Protein AF-A0A3A9YVI1-F1 (afdb_monomer_lite)

Secondary structure (DSSP, 8-state):
---------------------------------------------------GGGS------------------------------------TT---EEEES-TT-GGGS-EEEEETTEEEEES-TTTS--EEEEEEEETTEEEE---B--SSS-----EEEEEE-TTS-EEEEETTS-EEEEEE--

Organism: NCBI:txid1141874

pLDDT: mean 74.42, std 20.98, range [40.91, 98.62]

Radius of gyration: 29.24 Å; chains: 1; bounding box: 75×56×91 Å

Structure (mmCIF, N/CA/C/O backbone):
data_AF-A0A3A9YVI1-F1
#
_entry.id   AF-A0A3A9YVI1-F1
#
loop_
_atom_site.group_PDB
_atom_site.id
_atom_site.type_symbol
_atom_site.label_atom_id
_atom_site.label_alt_id
_atom_site.label_comp_id
_atom_site.label_asym_id
_atom_site.label_entity_id
_atom_site.label_seq_id
_atom_site.pdbx_PDB_ins_code
_atom_site.Cartn_x
_atom_site.Cartn_y
_atom_site.Cartn_z
_atom_site.occupancy
_atom_site.B_iso_or_equiv
_atom_site.auth_seq_id
_atom_site.auth_comp_id
_atom_site.auth_asym_id
_atom_site.auth_atom_id
_atom_site.pdbx_PDB_model_num
ATOM 1 N N . MET A 1 1 ? -9.738 12.266 45.947 1.00 45.84 1 MET A N 1
ATOM 2 C CA . MET A 1 1 ? -9.262 10.958 45.451 1.00 45.84 1 MET A CA 1
ATOM 3 C C . MET A 1 1 ? -8.414 11.238 44.223 1.00 45.84 1 MET A C 1
ATOM 5 O O . MET A 1 1 ? -8.951 11.732 43.244 1.00 45.84 1 MET A O 1
ATOM 9 N N . ARG A 1 2 ? -7.088 11.099 44.319 1.00 40.94 2 ARG A N 1
ATOM 10 C CA . ARG A 1 2 ? -6.174 11.340 43.192 1.00 40.94 2 ARG A CA 1
ATOM 11 C C . ARG A 1 2 ? -6.002 10.009 42.465 1.00 40.94 2 ARG A C 1
ATOM 13 O O . ARG A 1 2 ? -5.521 9.064 43.080 1.00 40.94 2 ARG A O 1
ATOM 20 N N . SER A 1 3 ? -6.477 9.928 41.225 1.00 47.78 3 SER A N 1
ATOM 21 C CA . SER A 1 3 ? -6.366 8.722 40.403 1.00 47.78 3 SER A CA 1
ATOM 22 C C . SER A 1 3 ? -5.039 8.763 39.653 1.00 47.78 3 SER A C 1
ATOM 24 O O . SER A 1 3 ? -4.796 9.685 38.879 1.00 47.78 3 SER A O 1
ATOM 26 N N . SER A 1 4 ? -4.164 7.804 39.937 1.00 57.44 4 SER A N 1
ATOM 27 C CA . SER A 1 4 ? -2.865 7.667 39.282 1.00 57.44 4 SER A CA 1
ATOM 28 C C . SER A 1 4 ? -2.998 6.659 38.146 1.00 57.44 4 SER A C 1
ATOM 30 O O . SER A 1 4 ? -3.102 5.460 38.399 1.00 57.44 4 SER A O 1
ATOM 32 N N . ILE A 1 5 ? -2.996 7.138 36.902 1.00 63.91 5 ILE A N 1
ATOM 33 C CA . ILE A 1 5 ? -2.966 6.288 35.708 1.00 63.91 5 ILE A CA 1
ATOM 34 C C . ILE A 1 5 ? -1.510 5.876 35.479 1.00 63.91 5 ILE A C 1
ATOM 36 O O . ILE A 1 5 ? -0.644 6.721 35.257 1.00 63.91 5 ILE A O 1
ATOM 40 N N . ARG A 1 6 ? -1.224 4.576 35.577 1.00 62.75 6 ARG A N 1
ATOM 41 C CA . ARG A 1 6 ? 0.069 4.007 35.183 1.00 62.75 6 ARG A CA 1
ATOM 42 C C . ARG A 1 6 ? -0.020 3.623 33.708 1.00 62.75 6 ARG A C 1
ATOM 44 O O . ARG A 1 6 ? -0.637 2.614 33.389 1.00 62.75 6 ARG A O 1
ATOM 51 N N . LEU A 1 7 ? 0.585 4.424 32.831 1.00 61.34 7 LEU A N 1
ATOM 52 C CA . LEU A 1 7 ? 0.904 3.984 31.474 1.00 61.34 7 LEU A CA 1
ATOM 53 C C . LEU A 1 7 ? 2.022 2.941 31.570 1.00 61.34 7 LEU A C 1
ATOM 55 O O . LEU A 1 7 ? 3.145 3.264 31.955 1.00 61.34 7 LEU A O 1
ATOM 59 N N . ALA A 1 8 ? 1.707 1.691 31.245 1.00 61.22 8 ALA A N 1
ATOM 60 C CA . ALA A 1 8 ? 2.708 0.682 30.943 1.00 61.22 8 ALA A CA 1
ATOM 61 C C . ALA A 1 8 ? 2.974 0.748 29.434 1.00 61.22 8 ALA A C 1
ATOM 63 O O . ALA A 1 8 ? 2.137 0.317 28.647 1.00 61.22 8 ALA A O 1
ATOM 64 N N . LEU A 1 9 ? 4.105 1.332 29.034 1.00 55.22 9 LEU A N 1
ATOM 65 C CA . LEU A 1 9 ? 4.592 1.193 27.664 1.00 55.22 9 LEU A CA 1
ATOM 66 C C . LEU A 1 9 ? 5.137 -0.233 27.473 1.00 55.22 9 LEU A C 1
ATOM 68 O O . LEU A 1 9 ? 5.970 -0.658 28.281 1.00 55.22 9 LEU A O 1
ATOM 72 N N . PRO A 1 10 ? 4.740 -0.966 26.421 1.00 58.03 10 PRO A N 1
ATOM 73 C CA . PRO A 1 10 ? 5.469 -2.150 26.001 1.00 58.03 10 PRO A CA 1
ATOM 74 C C . PRO A 1 10 ? 6.773 -1.710 25.323 1.00 58.03 10 PRO A C 1
ATOM 76 O O . PRO A 1 10 ? 6.773 -1.115 24.251 1.00 58.03 10 PRO A O 1
ATOM 79 N N . ILE A 1 11 ? 7.901 -1.994 25.971 1.00 57.31 11 ILE A N 1
ATOM 80 C CA . ILE A 1 11 ? 9.222 -1.905 25.348 1.00 57.31 11 ILE A CA 1
ATOM 81 C C . ILE A 1 11 ? 9.391 -3.182 24.522 1.00 57.31 11 ILE A C 1
ATOM 83 O O . ILE A 1 11 ? 9.680 -4.241 25.079 1.00 57.31 11 ILE A O 1
ATOM 87 N N . VAL A 1 12 ? 9.191 -3.101 23.208 1.00 58.56 12 VAL A N 1
ATOM 88 C CA . VAL A 1 12 ? 9.613 -4.163 22.287 1.00 58.56 12 VAL A CA 1
ATOM 89 C C . VAL A 1 12 ? 11.061 -3.876 21.912 1.00 58.56 12 VAL A C 1
ATOM 91 O O . VAL A 1 12 ? 11.354 -2.975 21.135 1.00 58.56 12 VAL A O 1
ATOM 94 N N . ALA A 1 13 ? 11.980 -4.611 22.533 1.00 51.31 13 ALA A N 1
ATOM 95 C CA . ALA A 1 13 ? 13.385 -4.623 22.156 1.00 51.31 13 ALA A CA 1
ATOM 96 C C . ALA A 1 13 ? 13.616 -5.780 21.178 1.00 51.31 13 ALA A C 1
ATOM 98 O O . ALA A 1 13 ? 13.734 -6.934 21.592 1.00 51.31 13 ALA A O 1
ATOM 99 N N . THR A 1 14 ? 13.683 -5.483 19.884 1.00 54.38 14 THR A N 1
ATOM 100 C CA . THR A 1 14 ? 14.111 -6.438 18.856 1.00 54.38 14 THR A CA 1
ATOM 101 C C . THR A 1 14 ? 15.635 -6.395 18.756 1.00 54.38 14 THR A C 1
ATOM 103 O O . THR A 1 14 ? 16.224 -5.512 18.141 1.00 54.38 14 THR A O 1
ATOM 106 N N . MET A 1 15 ? 16.294 -7.347 19.417 1.00 50.12 15 MET A N 1
ATOM 107 C CA . MET A 1 15 ? 17.720 -7.621 19.236 1.00 50.12 15 MET A CA 1
ATOM 108 C C . MET A 1 15 ? 17.896 -8.423 17.942 1.00 50.12 15 MET A C 1
ATOM 110 O O . MET A 1 15 ? 17.706 -9.637 17.937 1.00 50.12 15 MET A O 1
ATOM 114 N N . ALA A 1 16 ? 18.264 -7.761 16.847 1.00 51.31 16 ALA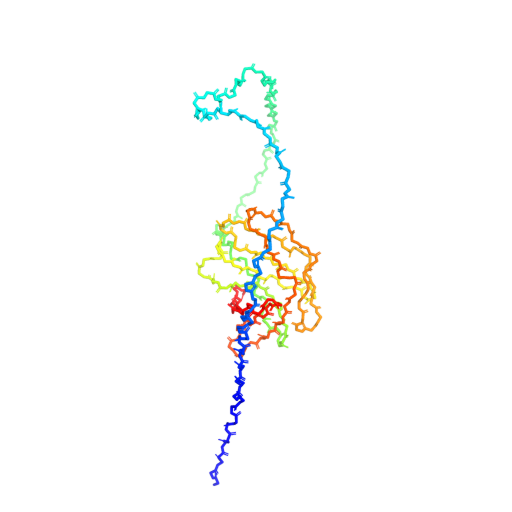 A N 1
ATOM 115 C CA . ALA A 1 16 ? 18.776 -8.444 15.664 1.00 51.31 16 ALA A CA 1
ATOM 116 C C . ALA A 1 16 ? 20.246 -8.825 15.911 1.00 51.31 16 ALA A C 1
ATOM 118 O O . ALA A 1 16 ? 21.169 -8.050 15.665 1.00 51.31 16 ALA A O 1
ATOM 119 N N . THR A 1 17 ? 20.477 -10.020 16.452 1.00 55.72 17 THR A N 1
ATOM 120 C CA . THR A 1 17 ? 21.798 -10.659 16.441 1.00 55.72 17 THR A CA 1
ATOM 121 C C . THR A 1 17 ? 22.151 -11.048 15.007 1.00 55.72 17 THR A C 1
ATOM 123 O O . THR A 1 17 ? 21.754 -12.111 14.534 1.00 55.72 17 THR A O 1
ATOM 126 N N . PHE A 1 18 ? 22.924 -10.206 14.322 1.00 53.69 18 PHE A N 1
ATOM 127 C CA . PHE A 1 18 ? 23.686 -10.631 13.151 1.00 53.69 18 PHE A CA 1
ATOM 128 C C . PHE A 1 18 ? 24.799 -11.567 13.623 1.00 53.69 18 PHE A C 1
ATOM 130 O O . PHE A 1 18 ? 25.832 -11.138 14.140 1.00 53.69 18 PHE A O 1
ATOM 137 N N . ALA A 1 19 ? 24.570 -12.869 13.479 1.00 55.28 19 ALA A N 1
ATOM 138 C CA . ALA A 1 19 ? 25.634 -13.850 13.553 1.00 55.28 19 ALA A CA 1
ATOM 139 C C . ALA A 1 19 ? 26.521 -13.677 12.309 1.00 55.28 19 ALA A C 1
ATOM 141 O O . ALA A 1 19 ? 26.170 -14.132 11.223 1.00 55.28 19 ALA A O 1
ATOM 142 N N . LEU A 1 20 ? 27.672 -13.012 12.467 1.00 50.31 20 LEU A N 1
ATOM 143 C CA . LEU A 1 20 ? 28.788 -13.178 11.540 1.00 50.31 20 LEU A CA 1
ATOM 144 C C . LEU A 1 20 ? 29.254 -14.637 11.626 1.00 50.31 20 LEU A C 1
ATOM 146 O O . LEU A 1 20 ? 30.057 -14.997 12.488 1.00 50.31 20 LEU A O 1
ATOM 150 N N . ALA A 1 21 ? 28.744 -15.478 10.730 1.00 56.62 21 ALA A N 1
ATOM 151 C CA . ALA A 1 21 ? 29.382 -16.739 10.395 1.00 56.62 21 ALA A CA 1
ATOM 152 C C . ALA A 1 21 ? 30.630 -16.420 9.560 1.00 56.62 21 ALA A C 1
ATOM 154 O O . ALA A 1 21 ? 30.580 -16.296 8.340 1.00 56.62 21 ALA A O 1
ATOM 155 N N . GLY A 1 22 ? 31.743 -16.209 10.259 1.00 49.44 22 GLY A N 1
ATOM 156 C CA . GLY A 1 22 ? 33.071 -16.405 9.696 1.00 49.44 22 GLY A CA 1
ATOM 157 C C . GLY A 1 22 ? 33.437 -17.893 9.655 1.00 49.44 22 GLY A C 1
ATOM 158 O O . GLY A 1 22 ? 32.855 -18.692 10.394 1.00 49.44 22 GLY A O 1
ATOM 159 N N . CYS A 1 23 ? 34.463 -18.184 8.845 1.00 59.56 23 CYS A N 1
ATOM 160 C CA . CYS A 1 23 ? 35.136 -19.464 8.549 1.00 59.56 23 CYS A CA 1
ATOM 161 C C . CYS A 1 23 ? 34.618 -20.142 7.258 1.00 59.56 23 CYS A C 1
ATOM 163 O O . CYS A 1 23 ? 33.421 -20.339 7.111 1.00 59.56 23 CYS A O 1
ATOM 165 N N . ALA A 1 24 ? 35.446 -20.552 6.293 1.00 44.28 24 ALA A N 1
ATOM 166 C CA . ALA A 1 24 ? 36.881 -20.831 6.324 1.00 44.28 24 ALA A CA 1
ATOM 167 C C . ALA A 1 24 ? 37.518 -20.687 4.928 1.00 44.28 24 ALA A C 1
ATOM 169 O O . ALA A 1 24 ? 36.861 -20.935 3.918 1.00 44.28 24 ALA A O 1
ATOM 170 N N . ASP A 1 25 ? 38.805 -20.337 4.916 1.00 54.09 25 ASP A N 1
ATOM 171 C CA . ASP A 1 25 ? 39.742 -20.607 3.828 1.00 54.09 25 ASP A CA 1
ATOM 172 C C . ASP A 1 25 ? 39.691 -22.093 3.422 1.00 54.09 25 ASP A C 1
ATOM 174 O O . ASP A 1 25 ? 39.886 -22.972 4.265 1.00 54.09 25 ASP A O 1
ATOM 178 N N . ASP A 1 26 ? 39.463 -22.367 2.135 1.00 57.69 26 ASP A N 1
ATOM 179 C CA . ASP A 1 26 ? 39.747 -23.663 1.511 1.00 57.69 26 ASP A CA 1
ATOM 180 C C . ASP A 1 26 ? 40.708 -23.432 0.336 1.00 57.69 26 ASP A C 1
ATOM 182 O O . ASP A 1 26 ? 40.325 -23.046 -0.770 1.00 57.69 26 ASP A O 1
ATOM 186 N N . ASP A 1 27 ? 41.995 -23.632 0.619 1.00 63.09 27 ASP A N 1
ATOM 187 C CA . ASP A 1 27 ? 43.058 -23.775 -0.370 1.00 63.09 27 ASP A CA 1
ATOM 188 C C . ASP A 1 27 ? 42.875 -25.114 -1.107 1.00 63.09 27 ASP A C 1
ATOM 190 O O . ASP A 1 27 ? 43.451 -26.142 -0.741 1.00 63.09 27 ASP A O 1
ATOM 194 N N . GLY A 1 28 ? 42.055 -25.108 -2.159 1.00 51.25 28 GLY A N 1
ATOM 195 C CA . GLY A 1 28 ? 41.714 -26.295 -2.941 1.00 51.25 28 GLY A CA 1
ATOM 196 C C . GLY A 1 28 ? 41.992 -26.131 -4.432 1.00 51.25 28 GLY A C 1
ATOM 197 O O . GLY A 1 28 ? 41.132 -25.711 -5.201 1.00 51.25 28 GLY A O 1
ATOM 198 N N . HIS A 1 29 ? 43.193 -26.518 -4.866 1.00 56.03 29 HIS A N 1
ATOM 199 C CA . HIS A 1 29 ? 43.543 -26.737 -6.271 1.00 56.03 29 HIS A CA 1
ATOM 200 C C . HIS A 1 29 ? 42.498 -27.610 -6.996 1.00 56.03 29 HIS A C 1
ATOM 202 O O . HIS A 1 29 ? 42.407 -28.813 -6.753 1.00 56.03 29 HIS A O 1
ATOM 208 N N . GLY A 1 30 ? 41.788 -27.029 -7.965 1.00 44.25 30 GLY A N 1
ATOM 209 C CA . GLY A 1 30 ? 40.875 -27.744 -8.856 1.00 44.25 30 GLY A CA 1
ATOM 210 C C . GLY A 1 30 ? 40.966 -27.206 -10.276 1.00 44.25 30 GLY A C 1
ATOM 211 O O . GLY A 1 30 ? 40.387 -26.181 -10.608 1.00 44.25 30 GLY A O 1
ATOM 212 N N . THR A 1 31 ? 41.736 -27.896 -11.115 1.00 63.59 31 THR A N 1
ATOM 213 C CA . THR A 1 31 ? 41.848 -27.623 -12.549 1.00 63.59 31 THR A CA 1
ATOM 214 C C . THR A 1 31 ? 40.502 -27.896 -13.226 1.00 63.59 31 THR A C 1
ATOM 216 O O . THR A 1 31 ? 39.995 -29.010 -13.137 1.00 63.59 31 THR A O 1
ATOM 219 N N . PHE A 1 32 ? 39.920 -26.911 -13.909 1.00 52.47 32 PHE A N 1
ATOM 220 C CA . PHE A 1 32 ? 38.864 -27.165 -14.886 1.00 52.47 32 PHE A CA 1
ATOM 221 C C . PHE A 1 32 ? 38.962 -26.193 -16.059 1.00 52.47 32 PHE A C 1
ATOM 223 O O . PHE A 1 32 ? 38.751 -24.995 -15.925 1.00 52.47 32 PHE A O 1
ATOM 230 N N . GLY A 1 33 ? 39.260 -26.776 -17.220 1.00 45.62 33 GLY A N 1
ATOM 231 C CA . GLY A 1 33 ? 38.616 -26.404 -18.473 1.00 45.62 33 GLY A CA 1
ATOM 232 C C . GLY A 1 33 ? 39.044 -25.085 -19.090 1.00 45.62 33 GLY A C 1
ATOM 233 O O . GLY A 1 33 ? 38.343 -24.087 -19.001 1.00 45.62 33 GLY A O 1
ATOM 234 N N . ALA A 1 34 ? 40.135 -25.137 -19.849 1.00 53.69 34 ALA A N 1
ATOM 235 C CA . ALA A 1 34 ? 40.359 -24.221 -20.953 1.00 53.69 34 ALA A CA 1
ATOM 236 C C . ALA A 1 34 ? 39.130 -24.188 -21.887 1.00 53.69 34 ALA A C 1
ATOM 238 O O . ALA A 1 34 ? 38.868 -25.158 -22.598 1.00 53.69 34 ALA A O 1
ATOM 239 N N . ILE A 1 35 ? 38.422 -23.060 -21.925 1.00 52.94 35 ILE A N 1
ATOM 240 C CA . ILE A 1 35 ? 37.671 -22.634 -23.108 1.00 52.94 35 ILE A CA 1
ATOM 241 C C . ILE A 1 35 ? 3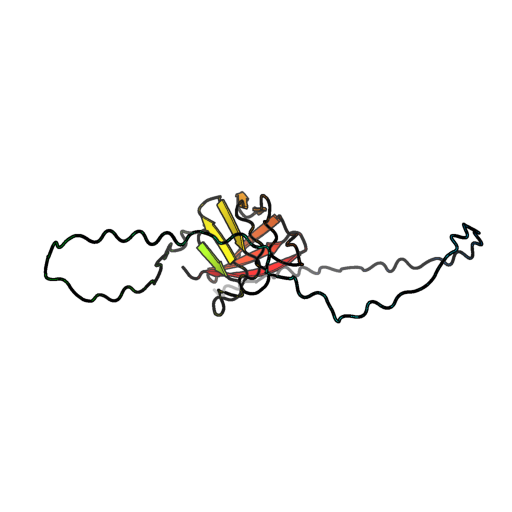8.433 -21.435 -23.656 1.00 52.94 35 ILE A C 1
ATOM 243 O O . ILE A 1 35 ? 38.376 -20.326 -23.133 1.00 52.94 35 ILE A O 1
ATOM 247 N N . GLY A 1 36 ? 39.271 -21.725 -24.646 1.00 43.78 36 GLY A N 1
ATOM 248 C CA . GLY A 1 36 ? 40.008 -20.725 -25.394 1.00 43.78 36 GLY A CA 1
ATOM 249 C C . GLY A 1 36 ? 39.146 -20.046 -26.456 1.00 43.78 36 GLY A C 1
ATOM 250 O O . GLY A 1 36 ? 38.222 -20.650 -26.991 1.00 43.78 36 GLY A O 1
ATOM 251 N N . GLY A 1 37 ? 39.571 -18.833 -26.814 1.00 40.91 37 GLY A N 1
ATOM 252 C CA . GLY A 1 37 ? 39.250 -18.153 -28.072 1.00 40.91 37 GLY A CA 1
ATOM 253 C C . GLY A 1 37 ? 37.983 -17.298 -28.007 1.00 40.91 37 GLY A C 1
ATOM 254 O O . GLY A 1 37 ? 36.931 -17.784 -27.634 1.00 40.91 37 GLY A O 1
ATOM 255 N N . GLY A 1 38 ? 37.991 -16.021 -28.369 1.00 44.22 38 GLY A N 1
ATOM 256 C CA . GLY A 1 38 ? 39.025 -15.193 -28.974 1.00 44.22 38 GLY A CA 1
ATOM 257 C C . GLY A 1 38 ? 38.493 -13.764 -29.138 1.00 44.22 38 GLY A C 1
ATOM 258 O O . GLY A 1 38 ? 37.448 -13.440 -28.583 1.00 44.22 38 GLY A O 1
ATOM 259 N N . GLY A 1 39 ? 39.265 -12.933 -29.847 1.00 43.19 39 GLY A N 1
ATOM 260 C CA . GLY A 1 39 ? 39.059 -11.494 -30.077 1.00 43.19 39 GLY A CA 1
ATOM 261 C C . GLY A 1 39 ? 37.595 -11.093 -30.272 1.00 43.19 39 GLY A C 1
ATOM 262 O O . GLY A 1 39 ? 36.830 -11.807 -30.900 1.00 43.19 39 GLY A O 1
ATOM 263 N N . GLY A 1 40 ? 37.147 -9.985 -29.700 1.00 52.31 40 GLY A N 1
ATOM 264 C CA . GLY A 1 40 ? 37.743 -8.679 -29.920 1.00 52.31 40 GLY A CA 1
ATOM 265 C C . GLY A 1 40 ? 36.923 -7.993 -30.998 1.00 52.31 40 GLY A C 1
ATOM 266 O O . GLY A 1 40 ? 37.215 -8.179 -32.166 1.00 52.31 40 GLY A O 1
ATOM 267 N N . GLU A 1 41 ? 35.932 -7.215 -30.582 1.00 46.44 41 GLU A N 1
ATOM 268 C CA . GLU A 1 41 ? 35.344 -6.132 -31.364 1.00 46.44 41 GLU A CA 1
ATOM 269 C C . GLU A 1 41 ? 34.781 -5.121 -30.362 1.00 46.44 41 GLU A C 1
ATOM 271 O O . GLU A 1 41 ? 33.968 -5.449 -29.498 1.00 46.44 41 GLU A O 1
ATOM 276 N N . ALA A 1 42 ? 35.319 -3.903 -30.407 1.00 51.78 42 ALA A N 1
ATOM 277 C CA . ALA A 1 42 ? 34.734 -2.766 -29.723 1.00 51.78 42 ALA A CA 1
ATOM 278 C C . ALA A 1 42 ? 33.457 -2.400 -30.484 1.00 51.78 42 ALA A C 1
ATOM 280 O O . ALA A 1 42 ? 33.512 -2.181 -31.692 1.00 51.78 42 ALA A O 1
ATOM 281 N N . ILE A 1 43 ? 32.322 -2.366 -29.791 1.00 54.81 43 ILE A N 1
ATOM 282 C CA . ILE A 1 43 ? 31.067 -1.883 -30.363 1.00 54.81 43 ILE A CA 1
ATOM 283 C C . ILE A 1 43 ? 31.221 -0.371 -30.559 1.00 54.81 43 ILE A C 1
ATOM 285 O O . ILE A 1 43 ? 31.330 0.378 -29.588 1.00 54.81 43 ILE A O 1
ATOM 289 N N . ASP A 1 44 ? 31.298 0.045 -31.821 1.00 62.28 44 ASP A N 1
ATOM 290 C CA . ASP A 1 44 ? 31.245 1.436 -32.264 1.00 62.28 44 ASP A CA 1
ATOM 291 C C . ASP A 1 44 ? 29.790 1.939 -32.133 1.00 62.28 44 ASP A C 1
ATOM 293 O O . ASP A 1 44 ? 28.902 1.384 -32.785 1.00 62.28 44 ASP A O 1
ATOM 297 N N . PRO A 1 45 ? 29.485 2.926 -31.271 1.00 53.66 45 PRO A N 1
ATOM 298 C CA . PRO A 1 45 ? 28.112 3.334 -30.958 1.00 53.66 45 PRO A CA 1
ATOM 299 C C . PRO A 1 45 ? 27.506 4.288 -32.007 1.00 53.66 45 PRO A C 1
ATOM 301 O O . PRO A 1 45 ? 26.798 5.229 -31.655 1.00 53.66 45 PRO A O 1
ATOM 304 N N . GLY A 1 46 ? 27.798 4.086 -33.293 1.00 57.06 46 GLY A N 1
ATOM 305 C CA . GLY A 1 46 ? 27.682 5.155 -34.280 1.00 57.06 46 GLY A CA 1
ATOM 306 C C . GLY A 1 46 ? 27.043 4.831 -35.622 1.00 57.06 46 GLY A C 1
ATOM 307 O O . GLY A 1 46 ? 27.426 5.521 -36.553 1.00 57.06 46 GLY A O 1
ATOM 308 N N . ASP A 1 47 ? 26.132 3.854 -35.784 1.00 53.75 47 ASP A N 1
ATOM 309 C CA . ASP A 1 47 ? 25.395 3.761 -37.069 1.00 53.75 47 ASP A CA 1
ATOM 310 C C . ASP A 1 47 ? 24.145 2.852 -37.118 1.00 53.75 47 ASP A C 1
ATOM 312 O O . ASP A 1 47 ? 23.953 2.092 -38.066 1.00 53.75 47 ASP A O 1
ATOM 316 N N . TYR A 1 48 ? 23.254 2.899 -36.121 1.00 54.53 48 TYR A N 1
ATOM 317 C CA . TYR A 1 48 ? 21.921 2.295 -36.287 1.00 54.53 48 TYR A CA 1
ATOM 318 C C . TYR A 1 48 ? 20.842 3.372 -36.259 1.00 54.53 48 TYR A C 1
ATOM 320 O O . TYR A 1 48 ? 20.170 3.591 -35.254 1.00 54.53 48 TYR A O 1
ATOM 328 N N . VAL A 1 49 ? 20.709 4.074 -37.383 1.00 66.62 49 VAL A N 1
ATOM 329 C CA . VAL A 1 49 ? 19.486 4.799 -37.731 1.00 66.62 49 VAL A CA 1
ATOM 330 C C . VAL A 1 49 ? 18.613 3.791 -38.481 1.00 66.62 49 VAL A C 1
ATOM 332 O O . VAL A 1 49 ? 19.004 3.375 -39.573 1.00 66.62 49 VAL A O 1
ATOM 335 N N . PRO A 1 50 ? 17.483 3.331 -37.918 1.00 63.19 50 PRO A N 1
ATOM 336 C CA . PRO A 1 50 ? 16.526 2.547 -38.682 1.00 63.19 50 PRO A CA 1
ATOM 337 C C . PRO A 1 50 ? 16.092 3.369 -39.896 1.00 63.19 50 PRO A C 1
ATOM 339 O O . PRO A 1 50 ? 15.646 4.507 -39.762 1.00 63.19 50 PRO A O 1
ATOM 342 N N . ASP A 1 51 ? 16.289 2.809 -41.083 1.00 62.59 51 ASP A N 1
ATOM 343 C CA . ASP A 1 51 ? 15.805 3.378 -42.331 1.00 62.59 51 ASP A CA 1
ATOM 344 C C . ASP A 1 51 ? 14.270 3.275 -42.340 1.00 62.59 51 ASP A C 1
ATOM 346 O O . ASP A 1 51 ? 13.701 2.215 -42.592 1.00 62.59 51 ASP A O 1
ATOM 350 N N . ASP A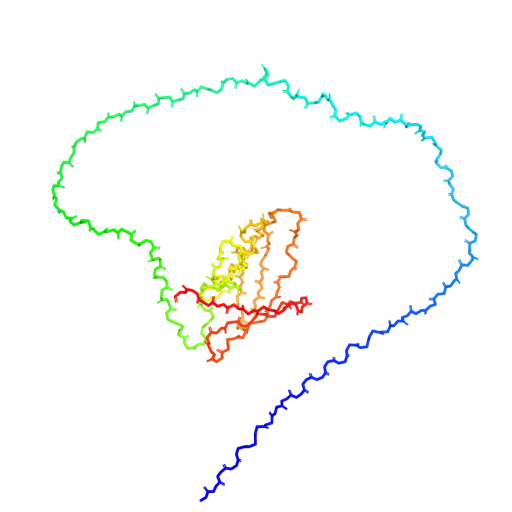 1 52 ? 13.599 4.377 -42.002 1.00 59.75 52 ASP A N 1
ATOM 351 C CA . ASP A 1 52 ? 12.133 4.511 -41.923 1.00 59.75 52 ASP A CA 1
ATOM 352 C C . ASP A 1 52 ? 11.431 4.432 -43.298 1.00 59.75 52 ASP A C 1
ATOM 354 O O . ASP A 1 52 ? 10.230 4.686 -43.419 1.00 59.75 52 ASP A O 1
ATOM 358 N N . SER A 1 53 ? 12.158 4.098 -44.367 1.00 66.06 53 SER A N 1
ATOM 359 C CA . SER A 1 53 ? 11.630 4.111 -45.733 1.00 66.06 53 SER A CA 1
ATOM 360 C C . SER A 1 53 ? 10.779 2.889 -46.117 1.00 66.06 53 SER A C 1
ATOM 362 O O . SER A 1 53 ? 10.153 2.913 -47.178 1.00 66.06 53 SER A O 1
ATOM 364 N N . ASP A 1 54 ? 10.651 1.888 -45.236 1.00 63.00 54 ASP A N 1
ATOM 365 C CA . ASP A 1 54 ? 9.859 0.667 -45.472 1.00 63.00 54 ASP A CA 1
ATOM 366 C C . ASP A 1 54 ? 8.567 0.555 -44.634 1.00 63.00 54 ASP A C 1
ATOM 368 O O . ASP A 1 54 ? 7.888 -0.478 -44.670 1.00 63.00 54 ASP A O 1
ATOM 372 N N . LEU A 1 55 ? 8.161 1.600 -43.899 1.00 69.12 55 LEU A N 1
ATOM 373 C CA . LEU A 1 55 ? 6.868 1.578 -43.208 1.00 69.12 55 LEU A CA 1
ATOM 374 C C . LEU A 1 55 ? 5.712 1.824 -44.202 1.00 69.12 55 LEU A C 1
ATOM 376 O O . LEU A 1 55 ? 5.646 2.885 -44.832 1.00 69.12 55 LEU A O 1
ATOM 380 N N . PRO A 1 56 ? 4.766 0.873 -44.361 1.00 70.75 56 PRO A N 1
ATOM 381 C CA . PRO A 1 56 ? 3.620 1.050 -45.241 1.00 70.75 56 PRO A CA 1
ATOM 382 C C . P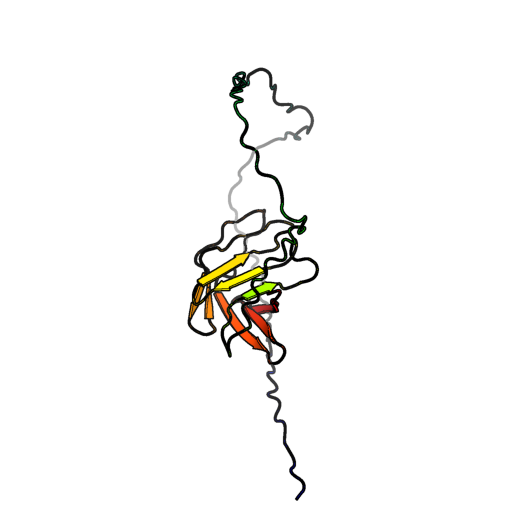RO A 1 56 ? 2.758 2.216 -44.752 1.00 70.75 56 PRO A C 1
ATOM 384 O O . PRO A 1 56 ? 2.343 2.265 -43.594 1.00 70.75 56 PRO A O 1
ATOM 387 N N . SER A 1 57 ? 2.480 3.154 -45.656 1.00 64.38 57 SER A N 1
ATOM 388 C CA . SER A 1 57 ? 1.663 4.338 -45.401 1.00 64.38 57 SER A CA 1
ATOM 389 C C . SER A 1 57 ? 0.284 3.930 -44.873 1.00 64.38 57 SER A C 1
ATOM 391 O O . SER A 1 57 ? -0.514 3.338 -45.602 1.00 64.38 57 SER A O 1
ATOM 393 N N . MET A 1 58 ? -0.003 4.235 -43.606 1.00 67.50 58 MET A N 1
ATOM 394 C CA . MET A 1 58 ? -1.346 4.054 -43.061 1.00 67.50 58 MET A CA 1
ATOM 395 C C . MET A 1 58 ? -2.297 5.070 -43.715 1.00 67.50 58 MET A C 1
ATOM 397 O O . MET A 1 58 ? -1.961 6.255 -43.779 1.00 67.50 58 MET A O 1
ATOM 401 N N . PRO A 1 59 ? -3.465 4.644 -44.228 1.00 68.12 59 PRO A N 1
ATOM 402 C CA . PRO A 1 59 ? -4.442 5.556 -44.804 1.00 68.12 59 PRO A CA 1
ATOM 403 C C . PRO A 1 59 ? -5.036 6.449 -43.709 1.00 68.12 59 PRO A C 1
ATOM 405 O O . PRO A 1 59 ? -5.582 5.961 -42.722 1.00 68.12 59 PRO A O 1
ATOM 408 N N . SER A 1 60 ? -4.921 7.762 -43.897 1.00 61.59 60 SER A N 1
ATOM 409 C CA . SER A 1 60 ? -5.610 8.775 -43.101 1.00 61.59 60 SER A CA 1
ATOM 410 C C . SER A 1 60 ? -7.115 8.664 -43.350 1.00 61.59 60 SER A C 1
ATOM 412 O O . SER A 1 60 ? -7.592 8.997 -44.435 1.00 61.59 60 SER A O 1
ATOM 414 N N . ASP A 1 61 ? -7.851 8.155 -42.366 1.00 61.56 61 ASP A N 1
ATOM 415 C CA . ASP A 1 61 ? -9.312 8.095 -42.396 1.00 61.56 61 ASP A CA 1
ATOM 416 C C . ASP A 1 61 ? -9.874 9.438 -41.906 1.00 61.56 61 ASP A C 1
ATOM 418 O O . ASP A 1 61 ? -10.152 9.645 -40.725 1.00 61.56 61 ASP A O 1
ATOM 422 N N . GLU A 1 62 ? -9.961 10.397 -42.829 1.00 64.44 62 GLU A N 1
ATOM 423 C CA . GLU A 1 62 ? -10.669 11.663 -42.633 1.00 64.44 62 GLU A CA 1
ATOM 424 C C . GLU A 1 62 ? -12.174 11.444 -42.844 1.00 64.44 62 GLU A C 1
ATOM 426 O O . GLU A 1 62 ? -12.746 11.754 -43.890 1.00 64.44 62 GLU A O 1
ATOM 431 N N . GLY A 1 63 ? -12.814 10.861 -41.831 1.00 58.44 63 GLY A N 1
ATOM 432 C CA . GLY A 1 63 ? -14.258 10.654 -41.759 1.00 58.44 63 GLY A CA 1
ATOM 433 C C . GLY A 1 63 ? -14.989 11.825 -41.105 1.00 58.44 63 GLY A C 1
ATOM 434 O O . GLY A 1 63 ? -15.497 11.699 -39.993 1.00 58.44 63 GLY A O 1
ATOM 435 N N . ASP A 1 64 ? -15.056 12.953 -41.809 1.00 66.44 64 ASP A N 1
ATOM 436 C CA . ASP A 1 64 ? -16.033 14.022 -41.578 1.00 66.44 64 ASP A CA 1
ATOM 437 C C . ASP A 1 64 ? -17.458 13.502 -41.833 1.00 66.44 64 ASP A C 1
ATOM 439 O O . ASP A 1 64 ? -17.784 13.078 -42.942 1.00 66.44 64 ASP A O 1
ATOM 443 N N . THR A 1 65 ? -18.321 13.570 -40.817 1.00 57.84 65 THR A N 1
ATOM 444 C CA . THR A 1 65 ? -19.773 13.690 -41.015 1.00 57.84 65 THR A CA 1
ATOM 445 C C . THR A 1 65 ? -20.363 14.628 -39.965 1.00 57.84 65 THR A C 1
ATOM 447 O O . THR A 1 65 ? -20.944 14.215 -38.960 1.00 57.84 65 THR A O 1
ATOM 450 N N . GLY A 1 66 ? -20.204 15.928 -40.200 1.00 65.56 66 GLY A N 1
ATOM 451 C CA . GLY A 1 66 ? -21.061 16.936 -39.581 1.00 65.56 66 GLY A CA 1
ATOM 452 C C . GLY A 1 66 ? -22.558 16.711 -39.863 1.00 65.56 66 GLY A C 1
ATOM 453 O O . GLY A 1 66 ? -22.916 16.146 -40.895 1.00 65.56 66 GLY A O 1
ATOM 454 N N . SER A 1 67 ? -23.381 17.168 -38.904 1.00 55.69 67 SER A N 1
ATOM 455 C CA . SER A 1 67 ? -24.810 17.570 -38.955 1.00 55.69 67 SER A CA 1
A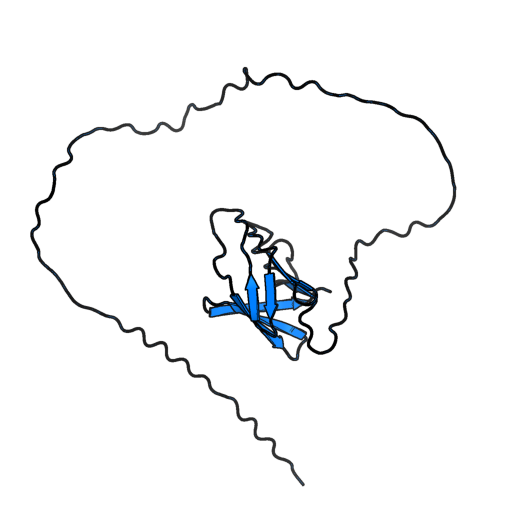TOM 456 C C . SER A 1 67 ? -25.533 17.089 -37.684 1.00 55.69 67 SER A C 1
ATOM 458 O O . SER A 1 67 ? -25.426 15.927 -37.323 1.00 55.69 67 SER A O 1
ATOM 460 N N . ASP A 1 68 ? -26.339 17.839 -36.935 1.00 54.72 68 ASP A N 1
ATOM 461 C CA . ASP A 1 68 ? -26.811 19.216 -37.006 1.00 54.72 68 ASP A CA 1
ATOM 462 C C . ASP A 1 68 ? -27.439 19.595 -35.646 1.00 54.72 68 ASP A C 1
ATOM 464 O O . ASP A 1 68 ? -27.980 18.761 -34.923 1.00 54.72 68 ASP A O 1
ATOM 468 N N . ALA A 1 69 ? -27.353 20.892 -35.352 1.00 56.06 69 ALA A N 1
ATOM 469 C CA . ALA A 1 69 ? -28.210 21.755 -34.538 1.00 56.06 69 ALA A CA 1
ATOM 470 C C . ALA A 1 69 ? -29.332 21.161 -33.648 1.00 56.06 69 ALA A C 1
ATOM 472 O O . ALA A 1 69 ? -30.346 20.648 -34.120 1.00 56.06 69 ALA A O 1
ATOM 473 N N . GLY A 1 70 ? -29.251 21.488 -32.352 1.00 51.41 70 GLY A N 1
ATOM 474 C CA . GLY A 1 70 ? -30.368 21.446 -31.406 1.00 51.41 70 GLY A CA 1
ATOM 475 C C . GLY A 1 70 ? -30.116 22.356 -30.205 1.00 51.41 70 GLY A C 1
ATOM 476 O O . GLY A 1 70 ? -29.494 21.960 -29.229 1.00 51.41 70 GLY A O 1
ATOM 477 N N . THR A 1 71 ? -30.580 23.599 -30.298 1.00 57.56 71 THR A N 1
ATOM 478 C CA . THR A 1 71 ? -30.503 24.640 -29.266 1.00 57.56 71 THR A CA 1
ATOM 479 C C . THR A 1 71 ? -31.275 24.251 -28.003 1.00 57.56 71 THR A C 1
ATOM 481 O O . THR A 1 71 ? -32.446 23.895 -28.117 1.00 57.56 71 THR A O 1
ATOM 484 N N . THR A 1 72 ? -30.713 24.443 -26.807 1.00 50.91 72 THR A N 1
ATOM 485 C CA . THR A 1 72 ? -31.502 24.966 -25.677 1.00 50.91 72 THR A CA 1
ATOM 486 C C . THR A 1 72 ? -30.630 25.840 -24.782 1.00 50.91 72 THR A C 1
ATOM 488 O O . THR A 1 72 ? -29.630 25.397 -24.228 1.00 50.91 72 THR A O 1
ATOM 491 N N . ASP A 1 73 ? -31.036 27.102 -24.711 1.00 55.22 73 ASP A N 1
ATOM 492 C CA . ASP A 1 73 ? -30.597 28.134 -23.784 1.00 55.22 73 ASP A CA 1
ATOM 493 C C . ASP A 1 73 ? -30.670 27.692 -22.316 1.00 55.22 73 ASP A C 1
ATOM 495 O O . ASP A 1 73 ? -31.650 27.080 -21.890 1.00 55.22 73 ASP A O 1
ATOM 499 N N . GLY A 1 74 ? -29.712 28.190 -21.531 1.00 52.75 74 GLY A N 1
ATOM 500 C CA . GLY A 1 74 ? -29.982 28.654 -20.172 1.00 52.75 74 GLY A CA 1
ATOM 501 C C . GLY A 1 74 ? -29.624 27.698 -19.037 1.00 52.75 74 GLY A C 1
ATOM 502 O O . GLY A 1 74 ? -30.455 26.920 -18.583 1.00 52.75 74 GLY A O 1
ATOM 503 N N . GLY A 1 75 ? -28.431 27.877 -18.467 1.00 43.91 75 GLY A N 1
ATOM 504 C CA . GLY A 1 75 ? -28.134 27.365 -17.131 1.00 43.91 75 GLY A CA 1
ATOM 505 C C . GLY A 1 75 ? -26.661 27.449 -16.760 1.00 43.91 75 GLY A C 1
ATOM 506 O O . GLY A 1 75 ? -25.889 26.616 -17.196 1.00 43.91 75 GLY A O 1
ATOM 507 N N . SER A 1 76 ? -26.326 28.470 -15.967 1.00 45.59 76 SER A N 1
ATOM 508 C CA . SER A 1 76 ? -25.203 28.573 -15.023 1.00 45.59 76 SER A CA 1
ATOM 509 C C . SER A 1 76 ? -23.877 27.886 -15.377 1.00 45.59 76 SER A C 1
ATOM 511 O O . SER A 1 76 ? -23.733 26.670 -15.329 1.00 45.59 76 SER A O 1
ATOM 513 N N . THR A 1 77 ? -22.857 28.711 -15.599 1.00 51.28 77 THR A N 1
ATOM 514 C CA . THR A 1 77 ? -21.458 28.370 -15.335 1.00 51.28 77 THR A CA 1
ATOM 515 C C . THR A 1 77 ? -21.289 27.955 -13.872 1.00 51.28 77 THR A C 1
ATOM 517 O O . THR A 1 77 ? -20.995 28.801 -13.029 1.00 51.28 77 THR A O 1
ATOM 520 N N . ASP A 1 78 ? -21.447 26.669 -13.587 1.00 44.56 78 ASP A N 1
ATOM 521 C CA . ASP A 1 78 ? -20.825 26.042 -12.430 1.00 44.56 78 ASP A CA 1
ATOM 522 C C . ASP A 1 78 ? -19.579 25.340 -12.958 1.00 44.56 78 ASP A C 1
ATOM 524 O O . ASP A 1 78 ? -19.647 24.363 -13.706 1.00 44.56 78 ASP A O 1
ATOM 528 N N . GLY A 1 79 ? -18.425 25.941 -12.662 1.00 46.69 79 GLY A N 1
ATOM 529 C CA . GLY A 1 79 ? -17.132 25.346 -12.946 1.00 46.69 79 GLY A CA 1
ATOM 530 C C . GLY A 1 79 ? -17.100 23.953 -12.338 1.00 46.69 79 GLY A C 1
ATOM 531 O O . GLY A 1 79 ? -17.286 23.807 -11.132 1.00 46.69 79 GLY A O 1
ATOM 532 N N . GLY A 1 80 ? -16.901 22.947 -13.187 1.00 41.84 80 GLY A N 1
ATOM 533 C CA . GLY A 1 80 ? -16.638 21.590 -12.746 1.00 41.84 80 GLY A CA 1
ATOM 534 C C . GLY A 1 80 ? -15.353 21.600 -11.939 1.00 41.84 80 GLY A C 1
ATOM 535 O O . GLY A 1 80 ? -14.263 21.570 -12.505 1.00 41.84 80 GLY A O 1
ATOM 536 N N . THR A 1 81 ? -15.486 21.682 -10.620 1.00 43.81 81 THR A N 1
ATOM 537 C CA . THR A 1 81 ? -14.445 21.197 -9.738 1.00 43.81 81 THR A CA 1
ATOM 538 C C . THR A 1 81 ? -14.500 19.684 -9.896 1.00 43.81 81 THR A C 1
ATOM 540 O O . THR A 1 81 ? -15.486 19.028 -9.565 1.00 43.81 81 THR A O 1
ATOM 543 N N . THR A 1 82 ? -13.461 19.102 -10.481 1.00 49.22 82 THR A N 1
ATOM 544 C CA . THR A 1 82 ? -13.132 17.691 -10.264 1.00 49.22 82 THR A CA 1
ATOM 545 C C . THR A 1 82 ? -12.595 17.533 -8.842 1.00 49.22 82 THR A C 1
ATOM 547 O O . THR A 1 82 ? -11.529 16.969 -8.634 1.00 49.22 82 THR A O 1
ATOM 550 N N . ASP A 1 83 ? -13.336 18.046 -7.857 1.00 45.03 83 ASP A N 1
ATOM 551 C CA . ASP A 1 83 ? -13.227 17.584 -6.487 1.00 45.03 83 ASP A CA 1
ATOM 552 C C . ASP A 1 83 ? -14.034 16.291 -6.476 1.00 45.03 83 ASP A C 1
ATOM 554 O O . ASP A 1 83 ? -15.252 16.283 -6.270 1.00 45.03 83 ASP A O 1
ATOM 558 N N . GLY A 1 84 ? -13.358 15.198 -6.831 1.00 50.50 84 GLY A N 1
ATOM 559 C CA . GLY A 1 84 ? -13.845 13.844 -6.634 1.00 50.50 84 GLY A CA 1
ATOM 560 C C . GLY A 1 84 ? -14.069 13.633 -5.146 1.00 50.50 84 GLY A C 1
ATOM 561 O O . GLY A 1 84 ? -13.218 13.092 -4.456 1.00 50.50 84 GLY A O 1
ATOM 562 N N . GLY A 1 85 ? -15.211 14.105 -4.653 1.00 43.31 85 GLY A N 1
ATOM 563 C CA . GLY A 1 85 ? -15.680 13.898 -3.297 1.00 43.31 85 GLY A CA 1
ATOM 564 C C . GLY A 1 85 ? -16.031 12.433 -3.099 1.00 43.31 85 GLY A C 1
ATOM 565 O O . GLY A 1 85 ? -17.205 12.075 -3.039 1.00 43.31 85 GLY A O 1
ATOM 566 N N . LEU A 1 86 ? -15.008 11.595 -2.960 1.00 50.41 86 LEU A N 1
ATOM 567 C CA . LEU A 1 86 ? -15.080 10.327 -2.251 1.00 50.41 86 LEU A CA 1
ATOM 568 C C . LEU A 1 86 ? -14.884 10.597 -0.755 1.00 50.41 86 LEU A C 1
ATOM 570 O O . LEU A 1 86 ? -14.085 9.943 -0.099 1.00 50.41 86 LEU A O 1
ATOM 574 N N . GLY A 1 87 ? -15.685 11.525 -0.218 1.00 44.19 87 GLY A N 1
ATOM 575 C CA . GLY A 1 87 ? -15.871 11.735 1.216 1.00 44.19 87 GLY A CA 1
ATOM 576 C C . GLY A 1 87 ? -16.639 10.569 1.827 1.00 44.19 87 GLY A C 1
ATOM 577 O O . GLY A 1 87 ? -17.735 10.734 2.368 1.00 44.19 87 GLY A O 1
ATOM 578 N N . GLY A 1 88 ? -16.092 9.364 1.684 1.00 50.09 88 GLY A N 1
ATOM 579 C CA . GLY A 1 88 ? -16.468 8.186 2.438 1.00 50.09 88 GLY A CA 1
ATOM 580 C C . GLY A 1 88 ? -15.936 8.376 3.844 1.00 50.09 88 GLY A C 1
ATOM 581 O O . GLY A 1 88 ? -14.861 7.892 4.174 1.00 50.09 88 GLY A O 1
ATOM 582 N N . GLY A 1 89 ? -16.670 9.133 4.663 1.00 47.28 89 GLY A N 1
ATOM 583 C CA . GLY A 1 89 ? -16.338 9.288 6.072 1.00 47.28 89 GLY A CA 1
ATOM 584 C C . GLY A 1 89 ? -16.101 7.911 6.685 1.00 47.28 89 GLY A C 1
ATOM 585 O O . GLY A 1 89 ? -16.989 7.062 6.616 1.00 47.28 89 GLY A O 1
ATOM 586 N N . MET A 1 90 ? -14.901 7.702 7.237 1.00 54.09 90 MET A N 1
ATOM 587 C CA . MET A 1 90 ? -14.470 6.436 7.828 1.00 54.09 90 MET A CA 1
ATOM 588 C C . MET A 1 90 ? -15.523 5.952 8.831 1.00 54.09 90 MET A C 1
ATOM 590 O O . MET A 1 90 ? -15.616 6.456 9.955 1.00 54.09 90 MET A O 1
ATOM 594 N N . SER A 1 91 ? -16.350 4.989 8.435 1.00 51.19 91 SER A N 1
ATOM 595 C CA . SER A 1 91 ? -17.234 4.300 9.365 1.00 51.19 91 SER A CA 1
ATOM 596 C C . SER A 1 91 ? -16.365 3.404 10.244 1.00 51.19 91 SER A C 1
ATOM 598 O O . SER A 1 91 ? -15.841 2.390 9.788 1.00 51.19 91 SER A O 1
ATOM 600 N N . ASP A 1 92 ? -16.118 3.883 11.467 1.00 54.50 92 ASP A N 1
ATOM 601 C CA . ASP A 1 92 ? -15.821 3.115 12.679 1.00 54.50 92 ASP A CA 1
ATOM 602 C C . ASP A 1 92 ? -15.099 1.769 12.480 1.00 54.50 92 ASP A C 1
ATOM 604 O O . ASP A 1 92 ? -15.600 0.702 12.828 1.00 54.50 92 ASP A O 1
ATOM 608 N N . GLY A 1 93 ? -13.860 1.843 11.981 1.00 64.31 93 GLY A N 1
ATOM 609 C CA . GLY A 1 93 ? -12.938 0.706 11.890 1.00 64.31 93 GLY A CA 1
ATOM 610 C C . GLY A 1 93 ? -12.863 0.034 10.520 1.00 64.31 93 GLY A C 1
ATOM 611 O O . GLY A 1 93 ? -12.178 -0.981 10.396 1.00 64.31 93 GLY A O 1
ATOM 612 N N . SER A 1 94 ? -13.533 0.584 9.505 1.00 87.25 94 SER A N 1
ATOM 613 C CA . SER A 1 94 ? -13.274 0.219 8.113 1.00 87.25 94 SER A CA 1
ATOM 614 C C . SER A 1 94 ? -11.928 0.780 7.644 1.00 87.25 94 SER A C 1
ATOM 616 O O . SER A 1 94 ? -11.556 1.896 8.008 1.00 87.25 94 SER A O 1
ATOM 618 N N . PHE A 1 95 ? -11.209 0.004 6.832 1.00 94.50 95 PHE A N 1
ATOM 619 C CA . PHE A 1 95 ? -10.007 0.454 6.124 1.00 94.50 95 PHE A CA 1
ATOM 620 C C . PHE A 1 95 ? -10.337 1.167 4.805 1.00 94.50 95 PHE A C 1
ATOM 622 O O . PHE A 1 95 ? -9.418 1.594 4.112 1.00 94.50 95 PHE A O 1
ATOM 629 N N . ASP A 1 96 ? -11.620 1.282 4.451 1.00 95.06 96 ASP A N 1
ATOM 630 C CA . ASP A 1 96 ? -12.058 1.893 3.197 1.00 95.06 96 ASP A CA 1
ATOM 631 C C . ASP A 1 96 ? -11.504 3.302 3.028 1.00 95.06 96 ASP A C 1
ATOM 633 O O . ASP A 1 96 ? -11.533 4.117 3.956 1.00 95.06 96 ASP A O 1
ATOM 637 N N . GLY A 1 97 ? -11.022 3.591 1.825 1.00 94.75 97 GLY A N 1
ATOM 638 C CA . GLY A 1 97 ? -10.444 4.884 1.528 1.00 94.75 97 GLY A CA 1
ATOM 639 C C . GLY A 1 97 ? -9.404 4.859 0.423 1.00 94.75 97 GLY A C 1
ATOM 640 O O . GLY A 1 97 ? -9.007 3.800 -0.060 1.00 94.75 97 GLY A O 1
ATOM 641 N N . ASP A 1 98 ? -8.972 6.061 0.061 1.00 95.81 98 ASP A N 1
ATOM 642 C CA . ASP A 1 98 ? -7.867 6.292 -0.853 1.00 95.81 98 ASP A CA 1
ATOM 643 C C . ASP A 1 98 ? -6.671 6.826 -0.054 1.00 95.81 98 ASP A C 1
ATOM 645 O O . ASP A 1 98 ? -6.717 7.931 0.501 1.00 95.81 98 ASP A O 1
ATOM 649 N N . TRP A 1 99 ? -5.658 5.981 0.115 1.00 96.88 99 TRP A N 1
ATOM 650 C CA . TRP A 1 99 ? -4.583 6.165 1.084 1.00 96.88 99 TRP A CA 1
ATOM 651 C C . TRP A 1 99 ? -3.262 6.436 0.369 1.00 96.88 99 TRP A C 1
ATOM 653 O O . TRP A 1 99 ? -2.864 5.648 -0.480 1.00 96.88 99 TRP A O 1
ATOM 663 N N . TYR A 1 100 ? -2.540 7.487 0.762 1.00 97.06 100 TYR A N 1
ATOM 664 C CA . TYR A 1 100 ? -1.249 7.861 0.164 1.00 97.06 100 TYR A CA 1
ATOM 665 C C . TYR A 1 100 ? -0.157 7.982 1.219 1.00 97.06 100 TYR A C 1
ATOM 667 O O . TYR A 1 100 ? -0.411 8.494 2.313 1.00 97.06 100 TYR A O 1
ATOM 675 N N . VAL A 1 101 ? 1.067 7.569 0.892 1.00 96.88 101 VAL A N 1
ATOM 676 C CA . VAL A 1 101 ? 2.230 7.783 1.774 1.00 96.88 101 VAL A CA 1
ATOM 677 C C . VAL A 1 101 ? 2.606 9.270 1.848 1.00 96.88 101 VAL A C 1
ATOM 679 O O . VAL A 1 101 ? 2.903 9.781 2.928 1.00 96.88 101 VAL A O 1
ATOM 682 N N . ASP A 1 102 ? 2.531 9.982 0.721 1.00 95.69 102 ASP A N 1
ATOM 683 C CA . ASP A 1 102 ? 2.720 11.429 0.605 1.00 95.69 102 ASP A CA 1
ATOM 684 C C . ASP A 1 102 ? 1.473 12.073 -0.032 1.00 95.69 102 ASP A C 1
ATOM 686 O O . ASP A 1 102 ? 1.342 12.122 -1.256 1.00 95.69 102 ASP A O 1
ATOM 690 N N . PRO A 1 103 ? 0.545 12.618 0.776 1.00 94.12 103 PRO A N 1
ATOM 691 C CA . PRO A 1 103 ? -0.671 13.242 0.258 1.00 94.12 103 PRO A CA 1
ATOM 692 C C . PRO A 1 103 ? -0.417 14.566 -0.484 1.00 94.12 103 PRO A C 1
ATOM 694 O O . PRO A 1 103 ? -1.355 15.113 -1.071 1.00 94.12 103 PRO A O 1
ATOM 697 N N . THR A 1 104 ? 0.804 15.117 -0.433 1.00 95.44 104 THR A N 1
ATOM 698 C CA . THR A 1 104 ? 1.167 16.366 -1.122 1.00 95.44 104 THR A CA 1
ATOM 699 C C . THR A 1 104 ? 1.710 16.153 -2.537 1.00 95.44 104 THR A C 1
ATOM 701 O O . THR A 1 104 ? 1.638 17.091 -3.329 1.00 95.44 104 THR A O 1
ATOM 704 N N . HIS A 1 105 ? 2.157 14.935 -2.864 1.00 94.31 105 HIS A N 1
ATOM 705 C CA . HIS A 1 105 ? 2.662 14.522 -4.183 1.00 94.31 105 HIS A CA 1
ATOM 706 C C . HIS A 1 105 ? 2.024 13.185 -4.588 1.00 94.31 105 HIS A C 1
ATOM 708 O O . HIS A 1 105 ? 2.684 12.155 -4.677 1.00 94.31 105 HIS A O 1
ATOM 714 N N . GLN A 1 106 ? 0.699 13.179 -4.753 1.00 93.19 106 GLN A N 1
ATOM 715 C CA . GLN A 1 106 ? -0.072 11.949 -4.990 1.00 93.19 106 GLN A CA 1
ATOM 716 C C . GLN A 1 106 ? 0.333 11.220 -6.277 1.00 93.19 106 GLN A C 1
ATOM 718 O O . GLN A 1 106 ? 0.206 10.005 -6.357 1.00 93.19 106 GLN A O 1
ATOM 723 N N . ASP A 1 107 ? 0.826 11.959 -7.264 1.00 90.12 107 ASP A N 1
ATOM 724 C CA . ASP A 1 107 ? 1.320 11.462 -8.543 1.00 90.12 107 ASP A CA 1
ATOM 725 C C . ASP A 1 107 ? 2.675 10.758 -8.458 1.00 90.12 107 ASP A C 1
ATOM 727 O O . ASP A 1 107 ? 3.020 10.064 -9.398 1.00 90.12 107 ASP A O 1
ATOM 731 N N . GLU A 1 108 ? 3.410 10.893 -7.353 1.00 91.56 108 GLU A N 1
ATOM 732 C CA . GLU A 1 108 ? 4.713 10.246 -7.109 1.00 91.56 108 GLU A CA 1
ATOM 733 C C . GLU A 1 108 ? 4.670 9.358 -5.847 1.00 91.56 108 GLU A C 1
ATOM 735 O O . GLU A 1 108 ? 5.693 8.965 -5.287 1.00 91.56 108 GLU A O 1
ATOM 740 N N . SER A 1 109 ? 3.473 9.091 -5.315 1.00 94.50 109 SER A N 1
ATOM 741 C CA . SER A 1 109 ? 3.308 8.420 -4.028 1.00 94.50 109 SER A CA 1
ATOM 742 C C . SER A 1 109 ? 2.756 7.011 -4.172 1.00 94.50 109 SER A C 1
ATOM 744 O O . SER A 1 109 ? 1.928 6.733 -5.036 1.00 94.50 109 SER A O 1
ATOM 746 N N . HIS A 1 110 ? 3.162 6.138 -3.248 1.00 95.50 110 HIS A N 1
ATOM 747 C CA . HIS A 1 110 ? 2.505 4.854 -3.053 1.00 95.50 110 HIS A CA 1
ATOM 748 C C . HIS A 1 110 ? 1.051 5.085 -2.666 1.00 95.50 110 HIS A C 1
ATOM 750 O O . HIS A 1 110 ? 0.753 5.840 -1.728 1.00 95.50 110 HIS A O 1
ATOM 756 N N . ASN A 1 111 ? 0.163 4.390 -3.364 1.00 96.44 111 ASN A N 1
ATOM 757 C CA . ASN A 1 111 ? -1.265 4.472 -3.149 1.00 96.44 111 ASN A CA 1
ATOM 758 C C . ASN A 1 111 ? -1.843 3.107 -2.774 1.00 96.44 111 ASN A C 1
ATOM 760 O O . ASN A 1 111 ? -1.534 2.084 -3.385 1.00 96.44 111 ASN A O 1
ATOM 764 N N . LEU A 1 112 ? -2.718 3.108 -1.773 1.00 97.38 112 LEU A N 1
ATOM 765 C CA . LEU A 1 112 ? -3.510 1.953 -1.389 1.00 97.38 112 LEU A CA 1
ATOM 766 C C . LEU A 1 112 ? -4.990 2.337 -1.420 1.00 97.38 112 LEU A C 1
ATOM 768 O O . LEU A 1 112 ? -5.493 3.033 -0.539 1.00 97.38 112 LEU A O 1
ATOM 772 N N . TYR A 1 113 ? -5.701 1.843 -2.426 1.00 96.75 113 TYR A N 1
ATOM 773 C CA . TYR A 1 113 ? -7.136 2.045 -2.571 1.00 96.75 113 TYR A CA 1
ATOM 774 C C . TYR A 1 113 ? -7.893 0.852 -1.989 1.00 96.75 113 TYR A C 1
ATOM 776 O O . TYR A 1 113 ? -7.695 -0.281 -2.430 1.00 96.75 113 TYR A O 1
ATOM 784 N N . ILE A 1 114 ? -8.770 1.079 -1.009 1.00 97.00 114 ILE A N 1
ATOM 785 C CA . ILE A 1 114 ? -9.512 0.018 -0.309 1.00 97.00 114 ILE A CA 1
ATOM 786 C C . ILE A 1 114 ? -11.016 0.271 -0.407 1.00 97.00 114 ILE A C 1
ATOM 788 O O . ILE A 1 114 ? -11.500 1.355 -0.075 1.00 97.00 114 ILE A O 1
ATOM 792 N N . LEU A 1 115 ? -11.761 -0.762 -0.817 1.00 95.31 115 LEU A N 1
ATOM 793 C CA . LEU A 1 115 ? -13.223 -0.755 -0.848 1.00 95.31 115 LEU A CA 1
ATOM 794 C C . LEU A 1 115 ? -13.801 -2.113 -0.415 1.00 95.31 115 LEU A C 1
ATOM 796 O O . LEU A 1 115 ? -13.779 -3.112 -1.148 1.00 95.31 115 LEU A O 1
ATOM 800 N N . GLY A 1 116 ? -14.362 -2.145 0.790 1.00 94.50 116 GLY A N 1
ATOM 801 C CA . GLY A 1 116 ? -14.861 -3.332 1.465 1.00 94.50 116 GLY A CA 1
ATOM 802 C C . GLY A 1 116 ? -13.733 -4.317 1.764 1.00 94.50 116 GLY A C 1
ATOM 803 O O . GLY A 1 116 ? -12.881 -4.092 2.616 1.00 94.50 116 GLY A O 1
ATOM 804 N N . THR A 1 117 ? -13.748 -5.455 1.073 1.00 96.25 117 THR A N 1
ATOM 805 C CA . THR A 1 117 ? -12.699 -6.483 1.183 1.00 96.25 117 THR A CA 1
ATOM 806 C C . THR A 1 117 ? -11.750 -6.490 -0.008 1.00 96.25 117 THR A C 1
ATOM 808 O O . THR A 1 117 ? -10.932 -7.400 -0.104 1.00 96.25 117 THR A O 1
ATOM 811 N N . SER A 1 118 ? -11.892 -5.550 -0.941 1.00 96.94 118 SER A N 1
ATOM 812 C CA . SER A 1 118 ? -11.037 -5.446 -2.127 1.00 96.94 118 SER A CA 1
ATOM 813 C C . SER A 1 118 ? -10.028 -4.324 -1.925 1.00 96.94 118 SER A C 1
ATOM 815 O O . SER A 1 118 ? -10.352 -3.316 -1.294 1.00 96.94 118 SER A O 1
ATOM 817 N N . ALA A 1 119 ? -8.831 -4.492 -2.474 1.00 97.88 119 ALA A N 1
ATOM 818 C CA . ALA A 1 119 ? -7.803 -3.464 -2.470 1.00 97.88 119 ALA A CA 1
ATOM 819 C C . ALA A 1 119 ? -7.058 -3.417 -3.803 1.00 97.88 119 ALA A C 1
ATOM 821 O O . ALA A 1 119 ? -6.934 -4.436 -4.479 1.00 97.88 119 ALA A O 1
ATOM 822 N N . ALA A 1 120 ? -6.536 -2.249 -4.142 1.00 97.94 120 ALA A N 1
ATOM 823 C CA . ALA A 1 120 ? -5.547 -2.065 -5.189 1.00 97.94 120 ALA A CA 1
ATOM 824 C C . ALA A 1 120 ? -4.352 -1.313 -4.600 1.00 97.94 120 ALA A C 1
ATOM 826 O O . ALA A 1 120 ? -4.538 -0.397 -3.799 1.00 97.94 120 ALA A O 1
ATOM 827 N N . PHE A 1 121 ? -3.147 -1.725 -4.972 1.00 97.75 121 PHE A N 1
ATOM 828 C CA . PHE A 1 121 ? -1.909 -1.046 -4.610 1.00 97.75 121 PHE A CA 1
ATOM 829 C C . PHE A 1 121 ? -1.227 -0.533 -5.874 1.00 97.75 121 PHE A C 1
ATOM 831 O O . PHE A 1 121 ? -1.186 -1.242 -6.882 1.00 97.75 121 PHE A O 1
ATOM 838 N N . PHE A 1 122 ? -0.709 0.684 -5.793 1.00 96.00 122 PHE A N 1
ATOM 839 C CA . PHE A 1 122 ? 0.089 1.316 -6.829 1.00 96.00 122 PHE A CA 1
ATOM 840 C C . PHE A 1 122 ? 1.417 1.713 -6.186 1.00 96.00 122 PHE A C 1
ATOM 842 O O . PHE A 1 122 ? 1.431 2.535 -5.261 1.00 96.00 122 PHE A O 1
ATOM 849 N N . GLU A 1 123 ? 2.511 1.105 -6.637 1.00 93.44 123 GLU A N 1
ATOM 850 C CA . GLU A 1 123 ? 3.855 1.600 -6.338 1.00 93.44 123 GLU A CA 1
ATOM 851 C C . GLU A 1 123 ? 4.051 2.926 -7.079 1.00 93.44 123 GLU A C 1
ATOM 853 O O . GLU A 1 123 ? 3.431 3.124 -8.116 1.00 93.44 123 GLU A O 1
ATOM 858 N N . ASP A 1 124 ? 4.853 3.829 -6.515 1.00 85.50 124 ASP A N 1
ATOM 859 C CA . ASP A 1 124 ? 5.243 5.149 -7.041 1.00 85.50 124 ASP A CA 1
ATOM 860 C C . ASP A 1 124 ? 4.708 5.477 -8.449 1.00 85.50 124 ASP A C 1
ATOM 862 O O . ASP A 1 124 ? 5.291 5.101 -9.471 1.00 85.50 124 ASP A O 1
ATOM 866 N N . LEU A 1 125 ? 3.596 6.217 -8.489 1.00 72.69 125 LEU A N 1
ATOM 867 C CA . LEU A 1 125 ? 2.907 6.587 -9.728 1.00 72.69 125 LEU A CA 1
ATOM 868 C C . LEU A 1 125 ? 3.739 7.502 -10.655 1.00 72.69 125 LEU A C 1
ATOM 870 O O . LEU A 1 125 ? 3.335 7.726 -11.802 1.00 72.69 125 LEU A O 1
ATOM 874 N N . GLY A 1 126 ? 4.876 8.030 -10.187 1.00 75.25 126 GLY A N 1
ATOM 875 C CA . GLY A 1 126 ? 5.650 9.073 -10.860 1.00 75.25 126 GLY A CA 1
ATOM 876 C C . GLY A 1 126 ? 6.869 8.561 -11.621 1.00 75.25 126 GLY A C 1
ATOM 877 O O . GLY A 1 126 ? 7.407 9.282 -12.468 1.00 75.25 126 GLY A O 1
ATOM 878 N N . ALA A 1 127 ? 7.305 7.330 -11.349 1.00 72.19 127 ALA A N 1
ATOM 879 C CA . ALA A 1 127 ? 8.522 6.758 -11.920 1.00 72.19 127 ALA A CA 1
ATOM 880 C C . ALA A 1 127 ? 8.264 5.470 -12.710 1.00 72.19 127 ALA A C 1
ATOM 882 O O . ALA A 1 127 ? 8.352 5.469 -13.940 1.00 72.19 127 ALA A O 1
ATOM 883 N N . GLU A 1 128 ? 7.995 4.382 -11.991 1.00 76.81 128 GLU A N 1
ATOM 884 C CA . GLU A 1 128 ? 7.915 3.018 -12.516 1.00 76.81 128 GLU A CA 1
ATOM 885 C C . GLU A 1 128 ? 6.454 2.546 -12.464 1.00 76.81 128 GLU A C 1
ATOM 887 O O . GLU A 1 128 ? 5.830 2.414 -13.521 1.00 76.81 128 GLU A O 1
ATOM 892 N N . GLY A 1 129 ? 5.843 2.492 -11.277 1.00 83.31 129 GLY A N 1
ATOM 893 C CA . GLY A 1 129 ? 4.386 2.443 -11.163 1.00 83.31 129 GLY A CA 1
ATOM 894 C C . GLY A 1 129 ? 3.768 1.047 -11.146 1.00 83.31 129 GLY A C 1
ATOM 895 O O . GLY A 1 129 ? 2.748 0.839 -11.812 1.00 83.31 129 GLY A O 1
ATOM 896 N N . ASP A 1 130 ? 4.356 0.079 -10.436 1.00 95.12 130 ASP A N 1
ATOM 897 C CA . ASP A 1 130 ? 3.803 -1.275 -10.348 1.00 95.12 130 ASP A CA 1
ATOM 898 C C . ASP A 1 130 ? 2.347 -1.267 -9.872 1.00 95.12 130 ASP A C 1
ATOM 900 O O . ASP A 1 130 ? 1.985 -0.675 -8.852 1.00 95.12 130 ASP A O 1
ATOM 904 N N . LEU A 1 131 ? 1.494 -1.968 -10.621 1.00 95.62 131 LEU A N 1
ATOM 905 C CA . LEU A 1 131 ? 0.055 -2.004 -10.380 1.00 95.62 131 LEU A CA 1
ATOM 906 C C . LEU A 1 131 ? -0.380 -3.372 -9.875 1.00 95.62 131 LEU A C 1
ATOM 908 O O . LEU A 1 131 ? -0.442 -4.337 -10.642 1.00 95.62 131 LEU A O 1
ATOM 912 N N . CYS A 1 132 ? -0.793 -3.436 -8.617 1.00 97.31 132 CYS A N 1
ATOM 913 C CA . CYS A 1 132 ? -1.377 -4.621 -8.004 1.00 97.31 132 CYS A CA 1
ATOM 914 C C . CYS A 1 132 ? -2.890 -4.419 -7.813 1.00 97.31 132 CYS A C 1
ATOM 916 O O . CYS A 1 132 ? -3.367 -4.085 -6.728 1.00 97.31 132 CYS A O 1
ATOM 918 N N . ASP A 1 133 ? -3.666 -4.622 -8.878 1.00 96.44 133 ASP A N 1
ATOM 919 C CA . ASP A 1 133 ? -5.109 -4.324 -8.956 1.00 96.44 133 ASP A CA 1
ATOM 920 C C . ASP A 1 133 ? -6.033 -5.380 -8.313 1.00 96.44 133 ASP A C 1
ATOM 922 O O . ASP A 1 133 ? -7.256 -5.228 -8.288 1.00 96.44 133 ASP A O 1
ATOM 926 N N . SER A 1 134 ? -5.458 -6.465 -7.794 1.00 96.56 134 SER A N 1
ATOM 927 C CA . SER A 1 134 ? -6.182 -7.654 -7.334 1.00 96.56 134 SER A CA 1
ATOM 928 C C . SER A 1 134 ? -5.895 -7.998 -5.869 1.00 96.56 134 SER A C 1
ATOM 930 O O . SER A 1 134 ? -5.564 -9.132 -5.521 1.00 96.56 134 SER A O 1
ATOM 932 N N . GLY A 1 135 ? -6.020 -7.018 -4.977 1.00 98.00 135 GLY A N 1
ATOM 933 C CA . GLY A 1 135 ? -5.859 -7.181 -3.534 1.00 98.00 135 GLY A CA 1
ATOM 934 C C . GLY A 1 135 ? -7.131 -7.617 -2.802 1.00 98.00 135 GLY A C 1
ATOM 935 O O . GLY A 1 135 ? -8.255 -7.283 -3.181 1.00 98.00 135 GLY A O 1
ATOM 936 N N . THR A 1 136 ? -6.952 -8.345 -1.700 1.00 97.94 136 THR A N 1
ATOM 937 C CA . THR A 1 136 ? -8.032 -8.747 -0.790 1.00 97.94 136 THR A CA 1
ATOM 938 C C . THR A 1 136 ? -7.672 -8.483 0.667 1.00 97.94 136 THR A C 1
ATOM 940 O O . THR A 1 136 ? -6.530 -8.689 1.079 1.00 97.94 136 THR A O 1
ATOM 943 N N . LEU A 1 137 ? -8.659 -8.058 1.459 1.00 97.25 137 LEU A N 1
ATOM 944 C CA . LEU A 1 137 ? -8.545 -7.919 2.908 1.00 97.25 137 LEU A CA 1
ATOM 945 C C . LEU A 1 137 ? -9.271 -9.052 3.635 1.00 97.25 137 LEU A C 1
ATOM 947 O O . LEU A 1 137 ? -10.433 -9.362 3.363 1.00 97.25 137 LEU A O 1
ATOM 951 N N . ASN A 1 138 ? -8.599 -9.604 4.643 1.00 96.50 138 ASN A N 1
ATOM 952 C CA . ASN A 1 138 ? -9.181 -10.492 5.642 1.00 96.50 138 ASN A CA 1
ATOM 953 C C . ASN A 1 138 ? -8.871 -9.958 7.049 1.00 96.50 138 ASN A C 1
ATOM 955 O O . ASN A 1 138 ? -7.822 -10.244 7.644 1.00 96.50 138 ASN A O 1
ATOM 959 N N . GLY A 1 139 ? -9.788 -9.134 7.564 1.00 93.81 139 GLY A N 1
ATOM 960 C CA . GLY A 1 139 ? -9.541 -8.328 8.756 1.00 93.81 139 GLY A CA 1
ATOM 961 C C . GLY A 1 139 ? -8.407 -7.328 8.487 1.00 93.81 139 GLY A C 1
ATOM 962 O O . GLY A 1 139 ? -8.496 -6.600 7.504 1.00 93.81 139 GLY A O 1
ATOM 963 N N . PRO A 1 140 ? -7.340 -7.292 9.306 1.00 96.25 140 PRO A N 1
ATOM 964 C CA . PRO A 1 140 ? -6.200 -6.400 9.086 1.00 96.25 140 PRO A CA 1
ATOM 965 C C . PRO A 1 140 ? -5.189 -6.933 8.064 1.00 96.25 140 PRO A C 1
ATOM 967 O O . PRO A 1 140 ? -4.187 -6.278 7.819 1.00 96.25 140 PRO A O 1
ATOM 970 N N . ASN A 1 141 ? -5.372 -8.134 7.514 1.00 97.88 141 ASN A N 1
ATOM 971 C CA . ASN A 1 141 ? -4.376 -8.733 6.629 1.00 97.88 141 ASN A CA 1
ATOM 972 C C . ASN A 1 141 ? -4.736 -8.441 5.174 1.00 97.88 141 ASN A C 1
ATOM 974 O O . ASN A 1 141 ? -5.806 -8.852 4.720 1.00 97.88 141 ASN A O 1
ATOM 978 N N . LEU A 1 142 ? -3.832 -7.776 4.462 1.00 98.44 142 LEU A N 1
ATOM 979 C CA . LEU A 1 142 ? -3.891 -7.544 3.024 1.00 98.44 142 LEU A CA 1
ATOM 980 C C . LEU A 1 142 ? -3.106 -8.638 2.294 1.00 98.44 142 LEU A C 1
ATOM 982 O O . LEU A 1 142 ? -2.016 -9.031 2.718 1.00 98.44 142 LEU A O 1
ATOM 986 N N . THR A 1 143 ? -3.652 -9.130 1.187 1.00 98.56 143 THR A N 1
ATOM 987 C CA . THR A 1 143 ? -2.964 -10.020 0.243 1.00 98.56 143 THR A CA 1
ATOM 988 C C . THR A 1 143 ? -3.205 -9.530 -1.177 1.00 98.56 143 THR A C 1
ATOM 990 O O . THR A 1 143 ? -4.358 -9.436 -1.596 1.00 98.56 143 THR A O 1
ATOM 993 N N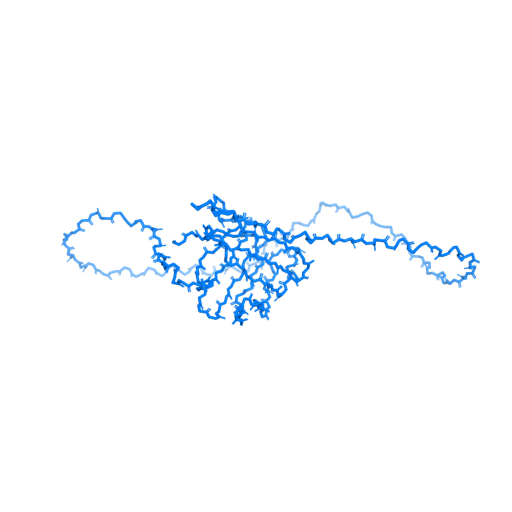 . LEU A 1 144 ? -2.129 -9.237 -1.903 1.00 98.38 144 LEU A N 1
ATOM 994 C CA . LEU A 1 144 ? -2.141 -8.853 -3.313 1.00 98.38 144 LEU A CA 1
ATOM 995 C C . LEU A 1 144 ? -2.137 -10.112 -4.195 1.00 98.38 144 LEU A C 1
ATOM 997 O O . LEU A 1 144 ? -1.459 -11.094 -3.891 1.00 98.38 144 LEU A O 1
ATOM 1001 N N . GLY A 1 145 ? -2.926 -10.108 -5.269 1.00 96.00 145 GLY A N 1
ATOM 1002 C CA . GLY A 1 145 ? -3.104 -11.251 -6.174 1.00 96.00 145 GLY A CA 1
ATOM 1003 C C . GLY A 1 145 ? -2.059 -11.361 -7.287 1.00 96.00 145 GLY A C 1
ATOM 1004 O O . GLY A 1 145 ? -1.980 -12.394 -7.951 1.00 96.00 145 GLY A O 1
ATOM 1005 N N . GLY A 1 146 ? -1.258 -10.317 -7.478 1.00 94.88 146 GLY A N 1
ATOM 1006 C CA . GLY A 1 146 ? -0.278 -10.165 -8.550 1.00 94.88 146 GLY A CA 1
ATOM 1007 C C . GLY A 1 146 ? -0.073 -8.683 -8.840 1.00 94.88 146 GLY A C 1
ATOM 1008 O O . GLY A 1 146 ? -0.977 -7.889 -8.578 1.00 94.88 146 GLY A O 1
ATOM 1009 N N . CYS A 1 147 ? 1.093 -8.330 -9.369 1.00 96.50 147 CYS A N 1
ATOM 1010 C CA . CYS A 1 147 ? 1.412 -6.971 -9.786 1.00 96.50 147 CYS A CA 1
ATOM 1011 C C . CYS A 1 147 ? 1.814 -6.985 -11.261 1.00 96.50 147 CYS A C 1
ATOM 1013 O O . CYS A 1 147 ? 2.498 -7.900 -11.725 1.00 96.50 147 CYS A O 1
ATOM 1015 N N . SER A 1 148 ? 1.331 -6.003 -12.011 1.00 96.25 148 SER A N 1
ATOM 1016 C CA . SER A 1 148 ? 1.851 -5.698 -13.338 1.00 96.25 148 SER A CA 1
ATOM 1017 C C . SER A 1 148 ? 3.046 -4.781 -13.152 1.00 96.25 148 SER A C 1
ATOM 1019 O O . SER A 1 148 ? 2.869 -3.679 -12.640 1.00 96.25 148 SER A O 1
ATOM 1021 N N . VAL A 1 149 ? 4.225 -5.258 -13.552 1.00 94.94 149 VAL A N 1
ATOM 1022 C CA . VAL A 1 149 ? 5.468 -4.502 -13.406 1.00 94.94 149 VAL A CA 1
ATOM 1023 C C . VAL A 1 149 ? 5.562 -3.456 -14.503 1.00 94.94 149 VAL A C 1
ATOM 1025 O O . VAL A 1 149 ? 5.480 -3.789 -15.694 1.00 94.94 149 VAL A O 1
ATOM 1028 N N . TYR A 1 150 ? 5.755 -2.209 -14.109 1.00 89.88 150 TYR A N 1
ATOM 1029 C CA . TYR A 1 150 ? 6.015 -1.106 -15.017 1.00 89.88 150 TYR A CA 1
ATOM 1030 C C . TYR A 1 150 ? 7.368 -0.523 -14.615 1.00 89.88 150 TYR A C 1
ATOM 1032 O O . TYR A 1 150 ? 7.462 0.170 -13.628 1.00 89.88 150 TYR A O 1
ATOM 1040 N N . GLY A 1 151 ? 8.444 -0.834 -15.342 1.00 88.00 151 GLY A N 1
ATOM 1041 C CA . GLY A 1 151 ? 9.794 -0.381 -14.978 1.00 88.00 151 GLY A CA 1
ATOM 1042 C C . GLY A 1 151 ? 10.820 -1.507 -14.898 1.00 88.00 151 GLY A C 1
ATOM 1043 O O . GLY A 1 151 ? 10.611 -2.604 -15.424 1.00 88.00 151 GLY A O 1
ATOM 1044 N N . GLU A 1 152 ? 11.970 -1.200 -14.304 1.00 88.44 152 GLU A N 1
ATOM 1045 C CA . GLU A 1 152 ? 13.086 -2.119 -14.077 1.00 88.44 152 GLU A CA 1
ATOM 1046 C C . GLU A 1 152 ? 13.046 -2.769 -12.686 1.00 88.44 152 GLU A C 1
ATOM 1048 O O . GLU A 1 152 ? 13.659 -3.826 -12.495 1.00 88.44 152 GLU A O 1
ATOM 1053 N N . GLN A 1 153 ? 12.343 -2.164 -11.725 1.00 89.50 153 GLN A N 1
ATOM 1054 C CA . GLN A 1 153 ? 12.149 -2.712 -10.383 1.00 89.50 153 GLN A CA 1
ATOM 1055 C C . GLN A 1 153 ? 10.762 -3.337 -10.254 1.00 89.50 153 GLN A C 1
ATOM 1057 O O . GLN A 1 153 ? 9.792 -2.823 -10.787 1.00 89.50 153 GLN A O 1
ATOM 1062 N N . GLU A 1 154 ? 10.701 -4.478 -9.570 1.00 93.38 154 GLU A N 1
ATOM 1063 C CA . GLU A 1 154 ? 9.461 -5.203 -9.292 1.00 93.38 154 GLU A CA 1
ATOM 1064 C C . GLU A 1 154 ? 9.112 -5.063 -7.808 1.00 93.38 154 GLU A C 1
ATOM 1066 O O . GLU A 1 154 ? 9.939 -5.365 -6.931 1.00 93.38 154 GLU A O 1
ATOM 1071 N N . TRP A 1 155 ? 7.862 -4.709 -7.525 1.00 94.75 155 TRP A N 1
ATOM 1072 C CA . TRP A 1 155 ? 7.288 -4.800 -6.194 1.00 94.75 155 TRP A CA 1
ATOM 1073 C C . TRP A 1 155 ? 7.063 -6.264 -5.804 1.00 94.75 155 TRP A C 1
ATOM 1075 O O . TRP A 1 155 ? 6.240 -6.981 -6.374 1.00 94.75 155 TRP A O 1
ATOM 1085 N N . THR A 1 156 ? 7.777 -6.723 -4.775 1.00 96.19 156 THR A N 1
ATOM 1086 C CA . THR A 1 156 ? 7.751 -8.140 -4.354 1.00 96.19 156 THR A CA 1
ATOM 1087 C C . THR A 1 156 ? 6.935 -8.405 -3.086 1.00 96.19 156 THR A C 1
ATOM 1089 O O . THR A 1 156 ? 6.684 -9.562 -2.729 1.00 96.19 156 THR A O 1
ATOM 1092 N N . ASP A 1 157 ? 6.490 -7.359 -2.390 1.00 97.25 157 ASP A N 1
ATOM 1093 C CA . ASP A 1 157 ? 5.768 -7.474 -1.125 1.00 97.25 157 ASP A CA 1
ATOM 1094 C C . ASP A 1 157 ? 4.269 -7.741 -1.346 1.00 97.25 157 ASP A C 1
ATOM 1096 O O . ASP A 1 157 ? 3.443 -6.838 -1.452 1.00 97.25 157 ASP A O 1
ATOM 1100 N N . MET A 1 158 ? 3.891 -9.022 -1.363 1.00 98.19 158 MET A N 1
ATOM 1101 C CA . MET A 1 158 ? 2.520 -9.449 -1.702 1.00 98.19 158 MET A CA 1
ATOM 1102 C C . MET A 1 158 ? 1.548 -9.517 -0.518 1.00 98.19 158 MET A C 1
ATOM 1104 O O . MET A 1 158 ? 0.366 -9.815 -0.697 1.00 98.19 158 MET A O 1
ATOM 1108 N N . THR A 1 159 ? 2.013 -9.291 0.710 1.00 98.56 159 THR A N 1
ATOM 1109 C CA . THR A 1 159 ? 1.155 -9.333 1.904 1.00 98.56 159 THR A CA 1
ATOM 1110 C C . THR A 1 159 ? 1.554 -8.267 2.908 1.00 98.56 159 THR A C 1
ATOM 1112 O O . THR A 1 159 ? 2.745 -8.017 3.094 1.00 98.56 159 THR A O 1
ATOM 1115 N N . ALA A 1 160 ? 0.568 -7.706 3.607 1.00 98.62 160 ALA A N 1
ATOM 1116 C CA . ALA A 1 160 ? 0.784 -6.715 4.654 1.00 98.62 160 ALA A CA 1
ATOM 1117 C C . ALA A 1 160 ? -0.213 -6.858 5.809 1.00 98.62 160 ALA A C 1
ATOM 1119 O O . ALA A 1 160 ? -1.274 -7.471 5.674 1.00 98.62 160 ALA A O 1
ATOM 1120 N N . THR A 1 161 ? 0.125 -6.261 6.950 1.00 98.44 161 THR A N 1
ATOM 1121 C CA . THR A 1 161 ? -0.787 -6.058 8.083 1.00 98.44 161 THR A CA 1
ATOM 1122 C C . THR A 1 161 ? -1.102 -4.574 8.239 1.00 98.44 161 THR A C 1
ATOM 1124 O O . THR A 1 161 ? -0.196 -3.744 8.279 1.00 98.44 161 THR A O 1
ATOM 1127 N N . LEU A 1 162 ? -2.387 -4.258 8.347 1.00 98.00 162 LEU A N 1
ATOM 1128 C CA . LEU A 1 162 ? -2.943 -2.915 8.418 1.00 98.00 162 LEU A CA 1
ATOM 1129 C C . LEU A 1 162 ? -3.383 -2.600 9.851 1.00 98.00 162 LEU A C 1
ATOM 1131 O O . LEU A 1 162 ? -3.976 -3.434 10.541 1.00 98.00 162 LEU A O 1
ATOM 1135 N N . SER A 1 163 ? -3.133 -1.371 10.290 1.00 97.00 163 SER A N 1
ATOM 1136 C CA . SER A 1 163 ? -3.589 -0.853 11.578 1.00 97.00 163 SER A CA 1
ATOM 1137 C C . SER A 1 163 ? -4.005 0.605 11.440 1.00 97.00 163 SER A C 1
ATOM 1139 O O . SER A 1 163 ? -3.184 1.457 11.112 1.00 97.00 163 SER A O 1
ATOM 1141 N N . LEU A 1 164 ? -5.272 0.906 11.731 1.00 95.81 164 LEU A N 1
ATOM 1142 C CA . LEU A 1 164 ? -5.756 2.283 11.767 1.00 95.81 164 LEU A CA 1
ATOM 1143 C C . LEU A 1 164 ? -5.326 2.938 13.085 1.00 95.81 164 LEU A C 1
ATOM 1145 O O . LEU A 1 164 ? -5.642 2.452 14.176 1.00 95.81 164 LEU A O 1
ATOM 1149 N N . ASN A 1 165 ? -4.588 4.035 12.984 1.00 95.12 165 ASN A N 1
ATOM 1150 C CA . ASN A 1 165 ? -4.116 4.799 14.125 1.00 95.12 165 ASN A CA 1
ATOM 1151 C C . ASN A 1 165 ? -5.231 5.692 14.686 1.00 95.12 165 ASN A C 1
ATOM 1153 O O . ASN A 1 165 ? -6.202 6.037 14.015 1.00 95.12 165 ASN A O 1
ATOM 1157 N N . GLY A 1 166 ? -5.078 6.112 15.945 1.00 92.81 166 GLY A N 1
ATOM 1158 C CA . GLY A 1 166 ? -6.058 6.981 16.610 1.00 92.81 166 GLY A CA 1
ATOM 1159 C C . GLY A 1 166 ? -6.159 8.397 16.027 1.00 92.81 166 GLY A C 1
ATOM 1160 O O . GLY A 1 166 ? -7.073 9.130 16.394 1.00 92.81 166 GLY A O 1
ATOM 1161 N N . ASP A 1 167 ? -5.228 8.785 15.154 1.00 93.31 167 ASP A N 1
ATOM 1162 C CA . ASP A 1 167 ? -5.211 10.060 14.432 1.00 93.31 167 ASP A CA 1
ATOM 1163 C C . ASP A 1 167 ? -5.842 9.979 13.030 1.00 93.31 167 ASP A C 1
ATOM 1165 O O . ASP A 1 167 ? -5.906 10.993 12.340 1.00 93.31 167 ASP A O 1
ATOM 1169 N N . GLY A 1 168 ? -6.336 8.802 12.626 1.00 92.12 168 GLY A N 1
ATOM 1170 C CA . GLY A 1 168 ? -6.943 8.576 11.314 1.00 92.12 168 GLY A CA 1
ATOM 1171 C C . GLY A 1 168 ? -5.953 8.198 10.211 1.00 92.12 168 GLY A C 1
ATOM 1172 O O . GLY A 1 168 ? -6.379 8.036 9.073 1.00 92.12 168 GLY A O 1
ATOM 1173 N N . THR A 1 169 ? -4.662 8.035 10.515 1.00 96.06 169 THR A N 1
ATOM 1174 C CA . THR A 1 169 ? -3.683 7.483 9.562 1.00 96.06 169 THR A CA 1
ATOM 1175 C C . THR A 1 169 ? -3.724 5.955 9.536 1.00 96.06 169 THR A C 1
ATOM 1177 O O . THR A 1 169 ? -4.085 5.312 10.526 1.00 96.06 169 THR A O 1
ATOM 1180 N N . LEU A 1 170 ? -3.327 5.357 8.417 1.00 97.25 170 LEU A N 1
ATOM 1181 C CA . LEU A 1 170 ? -3.228 3.910 8.252 1.00 97.25 170 LEU A CA 1
ATOM 1182 C C . LEU A 1 170 ? -1.760 3.487 8.302 1.00 97.25 170 LEU A C 1
ATOM 1184 O O . LEU A 1 170 ? -0.969 3.852 7.439 1.00 97.25 170 LEU A O 1
ATOM 1188 N N . GLN A 1 171 ? -1.380 2.697 9.301 1.00 98.25 171 GLN A N 1
ATOM 1189 C CA . GLN A 1 171 ? -0.073 2.050 9.325 1.00 98.25 171 GLN A CA 1
ATOM 1190 C C . GLN A 1 171 ? -0.138 0.723 8.570 1.00 98.25 171 GLN A C 1
ATOM 1192 O O . GLN A 1 171 ? -0.983 -0.124 8.873 1.00 98.25 171 GLN A O 1
ATOM 1197 N N . VAL A 1 172 ? 0.778 0.536 7.623 1.00 98.38 172 VAL A N 1
ATOM 1198 C CA . VAL A 1 172 ? 0.917 -0.685 6.824 1.00 98.38 172 VAL A CA 1
ATOM 1199 C C . VAL A 1 172 ? 2.292 -1.281 7.094 1.00 98.38 172 VAL A C 1
ATOM 1201 O O . VAL A 1 172 ? 3.307 -0.594 6.994 1.00 98.38 172 VAL A O 1
ATOM 1204 N N . VAL A 1 173 ? 2.324 -2.555 7.475 1.00 98.50 173 VAL A N 1
ATOM 1205 C CA . VAL A 1 173 ? 3.561 -3.319 7.675 1.00 98.50 173 VAL A CA 1
ATOM 1206 C C . VAL A 1 173 ? 3.589 -4.457 6.667 1.00 98.50 173 VAL A C 1
ATOM 1208 O O . VAL A 1 173 ? 2.824 -5.417 6.794 1.00 98.50 173 VAL A O 1
ATOM 1211 N N . TRP A 1 174 ? 4.459 -4.345 5.672 1.00 98.31 174 TRP A N 1
ATOM 1212 C CA . TRP A 1 174 ? 4.660 -5.344 4.628 1.00 98.31 174 TRP A CA 1
ATOM 1213 C C . TRP A 1 174 ? 5.426 -6.564 5.149 1.00 98.31 174 TRP A C 1
ATOM 1215 O O . TRP A 1 174 ? 6.093 -6.511 6.186 1.00 98.31 174 TRP A O 1
ATOM 1225 N N . ALA A 1 175 ? 5.334 -7.687 4.438 1.00 98.00 175 ALA A N 1
ATOM 1226 C CA . ALA A 1 175 ? 5.979 -8.940 4.833 1.00 98.00 175 ALA A CA 1
ATOM 1227 C C . ALA A 1 175 ? 7.512 -8.865 4.872 1.00 98.00 175 ALA A C 1
ATOM 1229 O O . ALA A 1 175 ? 8.124 -9.540 5.706 1.00 98.00 175 ALA A O 1
ATOM 1230 N N . SER A 1 176 ? 8.129 -8.022 4.041 1.00 97.44 176 SER A N 1
ATOM 1231 C CA . SER A 1 176 ? 9.554 -7.677 4.125 1.00 97.44 176 SER A CA 1
ATOM 1232 C C . SER A 1 176 ? 9.951 -7.007 5.445 1.00 97.44 176 SER A C 1
ATOM 1234 O O . SER A 1 176 ? 11.128 -7.005 5.813 1.00 97.44 176 SER A O 1
ATOM 1236 N N . GLY A 1 177 ? 8.983 -6.451 6.178 1.00 97.50 177 GLY A N 1
ATOM 1237 C CA . GLY A 1 177 ? 9.190 -5.610 7.352 1.00 97.50 177 GLY A CA 1
ATOM 1238 C C . GLY A 1 177 ? 9.208 -4.112 7.041 1.00 97.50 177 GLY A C 1
ATOM 1239 O O . GLY A 1 177 ? 9.324 -3.317 7.980 1.00 97.50 177 GLY A O 1
ATOM 1240 N N . LEU A 1 178 ? 9.069 -3.710 5.769 1.00 97.06 178 LEU A N 1
ATOM 1241 C CA . LEU A 1 178 ? 8.850 -2.312 5.404 1.00 97.06 178 LEU A CA 1
ATOM 1242 C C . LEU A 1 178 ? 7.591 -1.795 6.110 1.00 97.06 178 LEU A C 1
ATOM 1244 O O . LEU A 1 178 ? 6.537 -2.428 6.084 1.00 97.06 178 LEU A O 1
ATOM 1248 N N . THR A 1 179 ? 7.720 -0.656 6.784 1.00 98.19 179 THR A N 1
ATOM 1249 C CA . THR A 1 179 ? 6.611 -0.004 7.482 1.00 98.19 179 THR A CA 1
ATOM 1250 C C . THR A 1 179 ? 6.366 1.356 6.865 1.00 98.19 179 THR A C 1
ATOM 1252 O O . THR A 1 179 ? 7.269 2.190 6.821 1.00 98.19 179 THR A O 1
ATOM 1255 N N . GLU A 1 180 ? 5.127 1.589 6.465 1.00 97.94 180 GLU A N 1
ATOM 1256 C CA . GLU A 1 180 ? 4.674 2.821 5.837 1.00 97.94 180 GLU A CA 1
ATOM 1257 C C . GLU A 1 180 ? 3.483 3.390 6.609 1.00 97.94 180 GLU A C 1
ATOM 1259 O O . GLU A 1 180 ? 2.756 2.680 7.312 1.00 97.94 180 GLU A O 1
ATOM 1264 N N . THR A 1 181 ? 3.310 4.705 6.527 1.00 98.19 181 THR A N 1
ATOM 1265 C CA . THR A 1 181 ? 2.162 5.403 7.109 1.00 98.19 181 THR A CA 1
ATOM 1266 C C . THR A 1 181 ? 1.448 6.123 5.992 1.00 98.19 181 THR A C 1
ATOM 1268 O O . THR A 1 181 ? 2.047 6.965 5.331 1.00 98.19 181 THR A O 1
ATOM 1271 N N . TYR A 1 182 ? 0.181 5.790 5.811 1.00 97.62 182 TYR A N 1
ATOM 1272 C CA . TYR A 1 182 ? -0.656 6.359 4.784 1.00 97.62 182 TYR A CA 1
ATOM 1273 C C . TYR A 1 182 ? -1.666 7.336 5.383 1.00 97.62 182 TYR A C 1
ATOM 1275 O O . TYR A 1 182 ? -2.175 7.157 6.497 1.00 97.62 182 TYR A O 1
ATOM 1283 N N . VAL A 1 183 ? -1.987 8.360 4.606 1.00 97.00 183 VAL A N 1
ATOM 1284 C CA . VAL A 1 183 ? -2.973 9.389 4.912 1.00 97.00 183 VAL A CA 1
ATOM 1285 C C . VAL A 1 183 ? -4.119 9.265 3.921 1.00 97.00 183 VAL A C 1
ATOM 1287 O O . VAL A 1 183 ? -3.899 9.150 2.718 1.00 97.00 183 VAL A O 1
ATOM 1290 N N . ASN A 1 184 ? -5.343 9.280 4.437 1.00 95.25 184 ASN A N 1
ATOM 1291 C CA . ASN A 1 184 ? -6.534 9.287 3.607 1.00 95.25 184 ASN A CA 1
ATOM 1292 C C . ASN A 1 184 ? -6.741 10.679 2.999 1.00 95.25 184 ASN A C 1
ATOM 1294 O O . ASN A 1 184 ? -6.681 11.672 3.729 1.00 95.25 184 ASN A O 1
ATOM 1298 N N . VAL A 1 185 ? -6.997 10.751 1.695 1.00 90.38 185 VAL A N 1
ATOM 1299 C CA . VAL A 1 185 ? -7.304 12.017 0.996 1.00 90.38 185 VAL A CA 1
ATOM 1300 C C . VAL A 1 185 ? -8.769 12.110 0.541 1.00 90.38 185 VAL A C 1
ATOM 1302 O O . VAL A 1 185 ? -9.097 12.970 -0.275 1.00 90.38 185 VAL A O 1
ATOM 1305 N N . GLY A 1 186 ? -9.643 11.252 1.090 1.00 71.94 186 GLY A N 1
ATOM 1306 C CA . GLY A 1 186 ? -11.092 11.221 0.845 1.00 71.94 186 GLY A CA 1
ATOM 1307 C C . GLY A 1 186 ? -11.906 12.160 1.728 1.00 71.94 186 GLY A C 1
ATOM 1308 O O . GLY A 1 186 ? -11.651 12.230 2.953 1.00 71.94 186 GLY A O 1
#

Foldseek 3Di:
DDDDDDDDDDDDDDDPPPPPPDDDDDPDDDDDDDPDDDDDDDPDPPDDDPPPPPDPDDDDPPDDDDDDDDDDDDDDDPDDDPPVPPVPPDDDQDPAFWWWLDPPCRQQTWIWHDDDQFIWTWHGNNAFTKTQRGWGDDRQKIAGPDIDTGDDDDDDFGIWGWDQDPVRWIWIQTPVRDITIIDGPD

Sequence (186 aa):
MRSSIRLALPIVATMATFALAGCADDDGHGTFGAIGGGGGEAIDPGDYVPDDSDLPSMPSDEGDTGSDAGTTDGGSTDGGTTDGGLGGGMSDGSFDGDWYVDPTHQDESHNLYILGTSAAFFEDLGAEGDLCDSGTLNGPNLTLGGCSVYGEQEWTDMTATLSLNGDGTLQVVWASGLTETYVNVG